Protein AF-A0A1V5Z3F2-F1 (afdb_monomer)

Structure (mmCIF, N/CA/C/O backbone):
data_AF-A0A1V5Z3F2-F1
#
_entry.id   AF-A0A1V5Z3F2-F1
#
loop_
_atom_site.group_PDB
_atom_site.id
_atom_site.type_symbol
_atom_site.label_atom_id
_atom_site.label_alt_id
_atom_site.label_comp_id
_atom_site.label_asym_id
_atom_site.label_entity_id
_atom_site.label_seq_id
_atom_site.pdbx_PDB_ins_code
_atom_site.Cartn_x
_atom_site.Cartn_y
_atom_site.Cartn_z
_atom_site.occupancy
_atom_site.B_iso_or_equiv
_atom_site.auth_seq_id
_atom_site.auth_comp_id
_atom_site.auth_asym_id
_atom_site.auth_atom_id
_atom_site.pdbx_PDB_model_num
ATOM 1 N N . MET A 1 1 ? 23.243 -5.745 33.479 1.00 40.66 1 MET A N 1
ATOM 2 C CA . MET A 1 1 ? 24.062 -5.083 32.433 1.00 40.66 1 MET A CA 1
ATOM 3 C C . MET A 1 1 ? 24.125 -5.897 31.142 1.00 40.66 1 MET A C 1
ATOM 5 O O . MET A 1 1 ? 23.811 -5.333 30.103 1.00 40.66 1 MET A O 1
ATOM 9 N N . ALA A 1 2 ? 24.421 -7.203 31.190 1.00 37.78 2 ALA A N 1
ATOM 10 C CA . ALA A 1 2 ? 24.478 -8.068 30.000 1.00 37.78 2 ALA A CA 1
ATOM 11 C C . ALA A 1 2 ? 23.162 -8.142 29.187 1.00 37.78 2 ALA A C 1
ATOM 13 O O . ALA A 1 2 ? 23.198 -8.093 27.963 1.00 37.78 2 ALA A O 1
ATOM 14 N N . SER A 1 3 ? 21.995 -8.157 29.846 1.00 50.00 3 SER A N 1
ATOM 15 C CA . SER A 1 3 ? 20.686 -8.162 29.166 1.00 50.00 3 SER A CA 1
ATOM 16 C C . SER A 1 3 ? 20.404 -6.879 28.377 1.00 50.00 3 SER A C 1
ATOM 18 O O . SER A 1 3 ? 19.879 -6.939 27.273 1.00 50.00 3 SER A O 1
ATOM 20 N N . ARG A 1 4 ? 20.807 -5.713 28.897 1.00 49.75 4 ARG A N 1
ATOM 21 C CA . ARG A 1 4 ? 20.651 -4.424 28.204 1.00 49.75 4 ARG A CA 1
ATOM 22 C C . ARG A 1 4 ? 21.562 -4.320 26.983 1.00 49.75 4 ARG A C 1
ATOM 24 O O . ARG A 1 4 ? 21.107 -3.872 25.941 1.00 49.75 4 ARG A O 1
ATOM 31 N N . LEU A 1 5 ? 22.812 -4.774 27.085 1.00 49.19 5 LEU A N 1
ATOM 32 C CA . LEU A 1 5 ? 23.746 -4.799 25.951 1.00 49.19 5 LEU A CA 1
ATOM 33 C C . LEU A 1 5 ? 23.260 -5.727 24.827 1.00 49.19 5 LEU A C 1
ATOM 35 O O . LEU A 1 5 ? 23.350 -5.363 23.659 1.00 49.19 5 LEU A O 1
ATOM 39 N N . PHE A 1 6 ? 22.665 -6.874 25.172 1.00 52.75 6 PHE A N 1
ATOM 40 C CA . PHE A 1 6 ? 22.049 -7.777 24.197 1.00 52.75 6 PHE A CA 1
ATOM 41 C C . PHE A 1 6 ? 20.824 -7.153 23.509 1.00 52.75 6 PHE A C 1
ATOM 43 O O . PHE A 1 6 ? 20.686 -7.253 22.294 1.00 52.75 6 PHE A O 1
ATOM 50 N N . VAL A 1 7 ? 19.965 -6.452 24.258 1.00 54.22 7 VAL A N 1
ATOM 51 C CA . VAL A 1 7 ? 18.773 -5.793 23.698 1.00 54.22 7 VAL A CA 1
ATOM 52 C C . VAL A 1 7 ? 19.137 -4.612 22.794 1.00 54.22 7 VAL A C 1
ATOM 54 O O . VAL A 1 7 ? 18.534 -4.467 21.737 1.00 54.22 7 VAL A O 1
ATOM 57 N N . TRP A 1 8 ? 20.155 -3.816 23.134 1.00 55.62 8 TRP A N 1
ATOM 58 C CA . TRP A 1 8 ? 20.650 -2.754 22.247 1.00 55.62 8 TRP A CA 1
ATOM 59 C C . TRP A 1 8 ? 21.388 -3.305 21.023 1.00 55.62 8 TRP A C 1
ATOM 61 O O . TRP A 1 8 ? 21.240 -2.753 19.937 1.00 55.62 8 TRP A O 1
ATOM 71 N N . GLY A 1 9 ? 22.101 -4.428 21.159 1.00 53.44 9 GLY A N 1
ATOM 72 C CA . GLY A 1 9 ? 22.650 -5.170 20.023 1.00 53.44 9 GLY A CA 1
ATOM 73 C C . GLY A 1 9 ? 21.550 -5.674 19.085 1.00 53.44 9 GLY A C 1
ATOM 74 O O . GLY A 1 9 ? 21.614 -5.438 17.885 1.00 53.44 9 GLY A O 1
ATOM 75 N N . ALA A 1 10 ? 20.485 -6.276 19.621 1.00 50.62 10 ALA A N 1
ATOM 76 C CA . ALA A 1 10 ? 19.329 -6.723 18.844 1.00 50.62 10 ALA A CA 1
ATOM 77 C C . ALA A 1 10 ? 18.547 -5.551 18.222 1.00 50.62 10 ALA A C 1
ATOM 79 O O . ALA A 1 10 ? 18.164 -5.636 17.058 1.00 50.62 10 ALA A O 1
ATOM 80 N N . ALA A 1 11 ? 18.368 -4.438 18.945 1.00 54.56 11 ALA A N 1
ATOM 81 C CA . ALA A 1 11 ? 17.792 -3.202 18.414 1.00 54.56 11 ALA A CA 1
ATOM 82 C C . ALA A 1 11 ? 18.623 -2.683 17.240 1.00 54.56 11 ALA A C 1
ATOM 84 O O . ALA A 1 11 ? 18.071 -2.402 16.183 1.00 54.56 11 ALA A O 1
ATOM 85 N N . PHE A 1 12 ? 19.948 -2.621 17.395 1.00 54.22 12 PHE A N 1
ATOM 86 C CA . PHE A 1 12 ? 20.874 -2.202 16.349 1.00 54.22 12 PHE A CA 1
ATOM 87 C C . PHE A 1 12 ? 20.817 -3.137 15.141 1.00 54.22 12 PHE A C 1
ATOM 89 O O . PHE A 1 12 ? 20.723 -2.659 14.022 1.00 54.22 12 PHE A O 1
ATOM 96 N N . VAL A 1 13 ? 20.768 -4.455 15.333 1.00 52.41 13 VAL A N 1
ATOM 97 C CA . VAL A 1 13 ? 20.658 -5.428 14.235 1.00 52.41 13 VAL A CA 1
ATOM 98 C C . VAL A 1 13 ? 19.295 -5.360 13.520 1.00 52.41 13 VAL A C 1
ATOM 100 O O . VAL A 1 13 ? 19.232 -5.448 12.289 1.00 52.41 13 VAL A O 1
ATOM 103 N N . VAL A 1 14 ? 18.200 -5.145 14.257 1.00 54.44 14 VAL A N 1
ATOM 104 C CA . VAL A 1 14 ? 16.852 -4.939 13.696 1.00 54.44 14 VAL A CA 1
ATOM 105 C C . VAL A 1 14 ? 16.768 -3.606 12.945 1.00 54.44 14 VAL A C 1
ATOM 107 O O . VAL A 1 14 ? 16.191 -3.574 11.853 1.00 54.44 14 VAL A O 1
ATOM 110 N N . LEU A 1 15 ? 17.371 -2.538 13.480 1.00 51.94 15 LEU A N 1
ATOM 111 C CA . LEU A 1 15 ? 17.423 -1.192 12.893 1.00 51.94 15 LEU A CA 1
ATOM 112 C C . LEU A 1 15 ? 18.390 -1.097 11.701 1.00 51.94 15 LEU A C 1
ATOM 114 O O . LEU A 1 15 ? 18.093 -0.377 10.749 1.00 51.94 15 LEU A O 1
ATOM 118 N N . ALA A 1 16 ? 19.496 -1.845 11.719 1.00 50.66 16 ALA A N 1
ATOM 119 C CA . ALA A 1 16 ? 20.507 -1.901 10.660 1.00 50.66 16 ALA A CA 1
ATOM 120 C C . ALA A 1 16 ? 20.132 -2.847 9.506 1.00 50.66 16 ALA A C 1
ATOM 122 O O . ALA A 1 16 ? 20.873 -2.953 8.534 1.00 50.66 16 ALA A O 1
ATOM 123 N N . GLY A 1 17 ? 18.991 -3.544 9.591 1.00 51.16 17 GLY A N 1
ATOM 124 C CA . GLY A 1 17 ? 18.501 -4.409 8.511 1.00 51.16 17 GLY A CA 1
ATOM 125 C C . GLY A 1 17 ? 19.233 -5.750 8.371 1.00 51.16 17 GLY A C 1
ATOM 126 O O . GLY A 1 17 ? 18.990 -6.458 7.401 1.00 51.16 17 GLY A O 1
ATOM 127 N N . GLN A 1 18 ? 20.098 -6.114 9.323 1.00 47.97 18 GLN A N 1
ATOM 128 C CA . GLN A 1 18 ? 21.081 -7.198 9.171 1.00 47.97 18 GLN A CA 1
ATOM 129 C C . GLN A 1 18 ? 20.655 -8.558 9.766 1.00 47.97 18 GLN A C 1
ATOM 131 O O . GLN A 1 18 ? 21.335 -9.545 9.507 1.00 47.97 18 GLN A O 1
ATOM 136 N N . ALA A 1 19 ? 19.541 -8.681 10.513 1.00 46.81 19 ALA A N 1
ATOM 137 C CA . ALA A 1 19 ? 19.041 -10.010 10.913 1.00 46.81 19 ALA A CA 1
ATOM 138 C C . ALA A 1 19 ? 17.517 -10.196 10.917 1.00 46.81 19 ALA A C 1
ATOM 140 O O . ALA A 1 19 ? 16.725 -9.298 11.216 1.00 46.81 19 ALA A O 1
ATOM 141 N N . TRP A 1 20 ? 17.160 -11.445 10.621 1.00 52.59 20 TRP A N 1
ATOM 142 C CA . TRP A 1 20 ? 15.854 -12.089 10.645 1.00 52.59 20 TRP A CA 1
ATOM 143 C C . TRP A 1 20 ? 15.429 -12.353 12.097 1.00 52.59 20 TRP A C 1
ATOM 145 O O . TRP A 1 20 ? 15.535 -13.470 12.598 1.00 52.59 20 TRP A O 1
ATOM 155 N N . ALA A 1 21 ? 15.023 -11.316 12.832 1.00 58.09 21 ALA A N 1
ATOM 156 C CA . ALA A 1 21 ? 14.560 -11.509 14.204 1.00 58.09 21 ALA A CA 1
ATOM 157 C C . ALA A 1 21 ? 13.229 -12.280 14.201 1.00 58.09 21 ALA A C 1
ATOM 159 O O . ALA A 1 21 ? 12.232 -11.777 13.673 1.00 58.09 21 ALA A O 1
ATOM 160 N N . GLN A 1 22 ? 13.207 -13.483 14.793 1.00 65.19 22 GLN A N 1
ATOM 161 C CA . GLN A 1 22 ? 11.952 -14.203 15.029 1.00 65.19 22 GLN A CA 1
ATOM 162 C C . GLN A 1 22 ? 11.004 -13.323 15.862 1.00 65.19 22 GLN A C 1
ATOM 164 O O . GLN A 1 22 ? 11.466 -12.584 16.741 1.00 65.19 22 GLN A O 1
ATOM 169 N N . PRO A 1 23 ? 9.683 -13.409 15.651 1.00 66.56 23 PRO A N 1
ATOM 170 C CA . PRO A 1 23 ? 8.691 -12.668 16.432 1.00 66.56 23 PRO A CA 1
ATOM 171 C C . PRO A 1 23 ? 8.838 -12.745 17.945 1.00 66.56 23 PRO A C 1
ATOM 173 O O . PRO A 1 23 ? 8.616 -11.760 18.649 1.00 66.56 23 PRO A O 1
ATOM 176 N N . SER A 1 24 ? 9.243 -13.914 18.437 1.00 68.38 24 SER A N 1
ATOM 177 C CA . SER A 1 24 ? 9.515 -14.186 19.846 1.00 68.38 24 SER A CA 1
ATOM 178 C C . SER A 1 24 ? 10.593 -13.266 20.427 1.00 68.38 24 SER A C 1
ATOM 180 O O . SER A 1 24 ? 10.521 -12.927 21.604 1.00 68.38 24 SER A O 1
ATOM 182 N N . TYR A 1 25 ? 11.549 -12.806 19.612 1.00 70.44 25 TYR A N 1
ATOM 183 C CA . TYR A 1 25 ? 12.577 -11.836 20.003 1.00 70.44 25 TYR A CA 1
ATOM 184 C C . TYR A 1 25 ? 12.133 -10.383 19.817 1.00 70.44 25 TYR A C 1
ATOM 186 O O . TYR A 1 25 ? 12.618 -9.498 20.523 1.00 70.44 25 TYR A O 1
ATOM 194 N N . LEU A 1 26 ? 11.195 -10.122 18.902 1.00 72.31 26 LEU A N 1
ATOM 195 C CA . LEU A 1 26 ? 10.679 -8.776 18.657 1.00 72.31 26 LEU A CA 1
ATOM 196 C C . LEU A 1 26 ? 9.789 -8.271 19.790 1.00 72.31 26 LEU A C 1
ATOM 198 O O . LEU A 1 26 ? 9.881 -7.101 20.144 1.00 72.31 26 LEU A O 1
ATOM 202 N N . VAL A 1 27 ? 8.962 -9.128 20.392 1.00 72.50 27 VAL A N 1
ATOM 203 C CA . VAL A 1 27 ? 8.067 -8.704 21.484 1.00 72.50 27 VAL A CA 1
ATOM 204 C C . VAL A 1 27 ? 8.849 -8.207 22.717 1.00 72.50 27 VAL A C 1
ATOM 206 O O . VAL A 1 27 ? 8.585 -7.092 23.167 1.00 72.50 27 VAL A O 1
ATOM 209 N N . PRO A 1 28 ? 9.861 -8.927 23.245 1.00 73.44 28 PRO A N 1
ATOM 210 C CA . PRO A 1 28 ? 10.701 -8.419 24.333 1.00 73.44 28 PRO A CA 1
ATOM 211 C C . PRO A 1 28 ? 11.478 -7.151 23.964 1.00 73.44 28 PRO A C 1
ATOM 213 O O . PRO A 1 28 ? 11.663 -6.275 24.807 1.00 73.44 28 PRO A O 1
ATOM 216 N N . LEU A 1 29 ? 11.923 -7.043 22.708 1.00 71.69 29 LEU A N 1
ATOM 217 C CA . LEU A 1 29 ? 12.614 -5.861 22.205 1.00 71.69 29 LEU A CA 1
ATOM 218 C C . LEU A 1 29 ? 11.694 -4.633 22.213 1.00 71.69 29 LEU A C 1
ATOM 220 O O . LEU A 1 29 ? 12.085 -3.583 22.715 1.00 71.69 29 LEU A O 1
ATOM 224 N N . LEU A 1 30 ? 10.464 -4.777 21.714 1.00 70.62 30 LEU A N 1
ATOM 225 C CA . LEU A 1 30 ? 9.447 -3.727 21.754 1.00 70.62 30 LEU A CA 1
ATOM 226 C C . LEU A 1 30 ? 9.164 -3.282 23.196 1.00 70.62 30 LEU A C 1
ATOM 228 O O . LEU A 1 30 ? 9.110 -2.080 23.452 1.00 70.62 30 LEU A O 1
ATOM 232 N N . ASN A 1 31 ? 9.085 -4.230 24.140 1.00 71.00 31 ASN A N 1
ATOM 233 C CA . ASN A 1 31 ? 8.872 -3.933 25.560 1.00 71.00 31 ASN A CA 1
ATOM 234 C C . ASN A 1 31 ? 9.990 -3.060 26.153 1.00 71.00 31 ASN A C 1
ATOM 236 O O . ASN A 1 31 ? 9.717 -2.094 26.866 1.00 71.00 31 ASN A O 1
ATOM 240 N N . GLU A 1 32 ? 11.256 -3.384 25.879 1.00 71.56 32 GLU A N 1
ATOM 241 C CA . GLU A 1 32 ? 12.380 -2.607 26.411 1.00 71.56 32 GLU A CA 1
ATOM 242 C C . GLU A 1 32 ? 12.526 -1.253 25.704 1.00 71.56 32 GLU A C 1
ATOM 244 O O . GLU A 1 32 ? 12.841 -0.259 26.361 1.00 71.56 32 GLU A O 1
ATOM 249 N N . ILE A 1 33 ? 12.273 -1.186 24.393 1.00 68.81 33 ILE A N 1
ATOM 250 C CA . ILE A 1 33 ? 12.339 0.066 23.627 1.00 68.81 33 ILE A CA 1
ATOM 251 C C . ILE A 1 33 ? 11.291 1.051 24.124 1.00 68.81 33 ILE A C 1
ATOM 253 O O . ILE A 1 33 ? 11.624 2.198 24.388 1.00 68.81 33 ILE A O 1
ATOM 257 N N . GLU A 1 34 ? 10.053 0.619 24.330 1.00 68.25 34 GLU A N 1
ATOM 258 C CA . GLU A 1 34 ? 9.022 1.504 24.862 1.00 68.25 34 GLU A CA 1
ATOM 259 C C . GLU A 1 34 ? 9.350 1.990 26.279 1.00 68.25 34 GLU A C 1
ATOM 261 O O . GLU A 1 34 ? 9.233 3.177 26.572 1.00 68.25 34 GLU A O 1
ATOM 266 N N . ARG A 1 35 ? 9.846 1.098 27.149 1.00 70.50 35 ARG A N 1
ATOM 267 C CA . ARG A 1 35 ? 10.231 1.452 28.525 1.00 70.50 35 ARG A CA 1
ATOM 268 C C . ARG A 1 35 ? 11.365 2.481 28.575 1.00 70.50 35 ARG A C 1
ATOM 270 O O . ARG A 1 35 ? 11.474 3.230 29.542 1.00 70.50 35 ARG A O 1
ATOM 277 N N . THR A 1 36 ? 12.267 2.458 27.598 1.00 72.50 36 THR A N 1
ATOM 278 C CA . THR A 1 36 ? 13.504 3.255 27.616 1.00 72.50 36 THR A CA 1
ATOM 279 C C . THR A 1 36 ? 13.451 4.482 26.716 1.00 72.50 36 THR A C 1
ATOM 281 O O . THR A 1 36 ? 14.080 5.488 27.037 1.00 72.50 36 THR A O 1
ATOM 284 N N . ASN A 1 37 ? 12.723 4.409 25.604 1.00 70.19 37 ASN A N 1
ATOM 285 C CA . ASN A 1 37 ? 12.603 5.460 24.607 1.00 70.19 37 ASN A CA 1
ATOM 286 C C . ASN A 1 37 ? 11.318 5.279 23.763 1.00 70.19 37 ASN A C 1
ATOM 288 O O . ASN A 1 37 ? 11.381 4.752 22.646 1.00 70.19 37 ASN A O 1
ATOM 292 N N . PRO A 1 38 ? 10.160 5.768 24.246 1.00 67.25 38 PRO A N 1
ATOM 293 C CA . PRO A 1 38 ? 8.887 5.686 23.526 1.00 67.25 38 PRO A CA 1
ATOM 294 C C . PRO A 1 38 ? 8.939 6.259 22.101 1.00 67.25 38 PRO A C 1
ATOM 296 O O . PRO A 1 38 ? 8.282 5.740 21.203 1.00 67.25 38 PRO A O 1
ATOM 299 N N . ALA A 1 39 ? 9.771 7.276 21.846 1.00 67.25 39 ALA A N 1
ATOM 300 C CA . ALA A 1 39 ? 9.927 7.849 20.507 1.00 67.25 39 ALA A CA 1
ATOM 301 C C . ALA A 1 39 ? 10.521 6.844 19.500 1.00 67.25 39 ALA A C 1
ATOM 303 O O . ALA A 1 39 ? 10.193 6.876 18.317 1.00 67.25 39 ALA A O 1
ATOM 304 N N . SER A 1 40 ? 11.343 5.896 19.964 1.00 70.75 40 SER A N 1
ATOM 305 C CA . SER A 1 40 ? 11.897 4.832 19.116 1.00 70.75 40 SER A CA 1
ATOM 306 C C . SER A 1 40 ? 10.867 3.763 18.742 1.00 70.75 40 SER A C 1
ATOM 308 O O . SER A 1 40 ? 11.066 3.057 17.753 1.00 70.75 40 SER A O 1
ATOM 310 N N . PHE A 1 41 ? 9.751 3.657 19.473 1.00 72.25 41 PHE A N 1
ATOM 311 C CA . PHE A 1 41 ? 8.670 2.725 19.141 1.00 72.25 41 PHE A CA 1
ATOM 312 C C . PHE A 1 41 ? 8.098 3.007 17.745 1.00 72.25 41 PHE A C 1
ATOM 314 O O . PHE A 1 41 ? 7.849 2.080 16.973 1.00 72.25 41 PHE A O 1
ATOM 321 N N . TYR A 1 42 ? 7.982 4.286 17.375 1.00 67.81 42 TYR A N 1
ATOM 322 C CA . TYR A 1 42 ? 7.557 4.715 16.041 1.00 67.81 42 TYR A CA 1
ATOM 323 C C . TYR A 1 42 ? 8.504 4.201 14.950 1.00 67.81 42 TYR A C 1
ATOM 325 O O . TYR A 1 42 ? 8.060 3.567 13.992 1.00 67.81 42 TYR A O 1
ATOM 333 N N . THR A 1 43 ? 9.814 4.394 15.125 1.00 69.56 43 THR A N 1
ATOM 334 C CA . THR A 1 43 ? 10.842 3.924 14.182 1.00 69.56 43 THR A CA 1
ATOM 335 C C . THR A 1 43 ? 10.823 2.405 14.025 1.00 69.56 43 THR A C 1
ATOM 337 O O . THR A 1 43 ? 10.936 1.887 12.914 1.00 69.56 43 THR A O 1
ATOM 340 N N . VAL A 1 44 ? 10.654 1.665 15.123 1.00 71.75 44 VAL A N 1
ATOM 341 C CA . VAL A 1 44 ? 10.591 0.197 15.081 1.00 71.75 44 VAL A CA 1
ATOM 342 C C . VAL A 1 44 ? 9.314 -0.279 14.401 1.00 71.75 44 VAL A C 1
ATOM 344 O O . VAL A 1 44 ? 9.380 -1.181 13.567 1.00 71.75 44 VAL A O 1
ATOM 347 N N . THR A 1 45 ? 8.173 0.347 14.697 1.00 69.94 45 THR A N 1
ATOM 348 C CA . THR A 1 45 ? 6.903 0.029 14.032 1.00 69.94 45 THR A CA 1
ATOM 349 C C . THR A 1 45 ? 7.028 0.263 12.529 1.00 69.94 45 THR A C 1
ATOM 351 O O . THR A 1 45 ? 6.668 -0.615 11.750 1.00 69.94 45 THR A O 1
ATOM 354 N N . PHE A 1 46 ? 7.628 1.381 12.106 1.00 69.31 46 PHE A N 1
ATOM 355 C CA . PHE A 1 46 ? 7.914 1.667 10.696 1.00 69.31 46 PHE A CA 1
ATOM 356 C C . PHE A 1 46 ? 8.763 0.572 10.031 1.00 69.31 46 PHE A C 1
ATOM 358 O O . PHE A 1 46 ? 8.394 0.034 8.990 1.00 69.31 46 PHE A O 1
ATOM 365 N N . ARG A 1 47 ? 9.868 0.155 10.660 1.00 71.62 47 ARG A N 1
ATOM 366 C CA . ARG A 1 47 ? 10.686 -0.961 10.147 1.00 71.62 47 ARG A CA 1
ATOM 367 C C . ARG A 1 47 ? 9.916 -2.279 10.092 1.00 71.62 47 ARG A C 1
ATOM 369 O O . ARG A 1 47 ? 10.160 -3.103 9.210 1.00 71.62 47 ARG A O 1
ATOM 376 N N . LEU A 1 48 ? 9.009 -2.503 11.039 1.00 76.38 48 LEU A N 1
ATOM 377 C CA . LEU A 1 48 ? 8.162 -3.687 11.055 1.00 76.38 48 LEU A CA 1
ATOM 378 C C . LEU A 1 48 ? 7.167 -3.664 9.889 1.00 76.38 48 LEU A C 1
ATOM 380 O O . LEU A 1 48 ? 7.032 -4.681 9.215 1.00 76.38 48 LEU A O 1
ATOM 384 N N . TYR A 1 49 ? 6.568 -2.512 9.572 1.00 71.69 49 TYR A N 1
ATOM 385 C CA . TYR A 1 49 ? 5.749 -2.340 8.368 1.00 71.69 49 TYR A CA 1
ATOM 386 C C . TYR A 1 49 ? 6.497 -2.755 7.096 1.00 71.69 49 TYR A C 1
ATOM 388 O O . TYR A 1 49 ? 5.990 -3.575 6.327 1.00 71.69 49 TYR A O 1
ATOM 396 N N . GLU A 1 50 ? 7.715 -2.245 6.886 1.00 70.62 50 GLU A N 1
ATOM 397 C CA . GLU A 1 50 ? 8.531 -2.593 5.712 1.00 70.62 50 GLU A CA 1
ATOM 398 C C . GLU A 1 50 ? 8.738 -4.114 5.605 1.00 70.62 50 GLU A C 1
ATOM 400 O O . GLU A 1 50 ? 8.552 -4.712 4.542 1.00 70.62 50 GLU A O 1
ATOM 405 N N . ARG A 1 51 ? 9.062 -4.763 6.730 1.00 74.81 51 ARG A N 1
ATOM 406 C CA . ARG A 1 51 ? 9.305 -6.212 6.78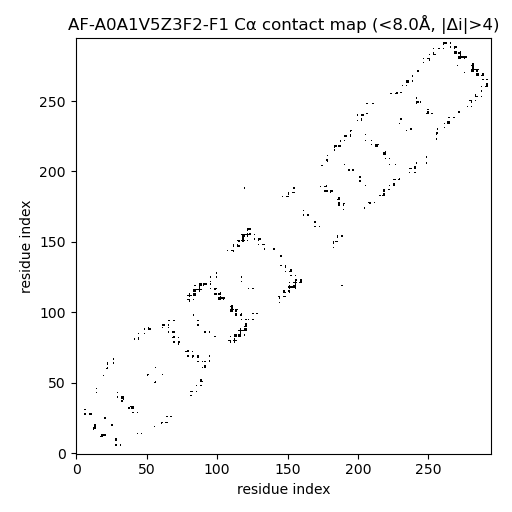7 1.00 74.81 51 ARG A CA 1
ATOM 407 C C . ARG A 1 51 ? 8.049 -7.049 6.570 1.00 74.81 51 ARG A C 1
ATOM 409 O O . ARG A 1 51 ? 8.113 -8.074 5.890 1.00 74.81 51 ARG A O 1
ATOM 416 N N . VAL A 1 52 ? 6.911 -6.615 7.110 1.00 76.12 52 VAL A N 1
ATOM 417 C CA . VAL A 1 52 ? 5.612 -7.252 6.856 1.00 76.12 52 VAL A CA 1
ATOM 418 C C . VAL A 1 52 ? 5.300 -7.202 5.358 1.00 76.12 52 VAL A C 1
ATOM 420 O O . VAL A 1 52 ? 4.948 -8.224 4.775 1.00 76.12 52 VAL A O 1
ATOM 423 N N . GLY A 1 53 ? 5.522 -6.057 4.698 1.00 69.00 53 GLY A N 1
ATOM 424 C CA . GLY A 1 53 ? 5.345 -5.928 3.244 1.00 69.00 53 GLY A CA 1
ATOM 425 C C . GLY A 1 53 ? 6.264 -6.853 2.433 1.00 69.00 53 GLY A C 1
ATOM 426 O O . GLY A 1 53 ? 5.834 -7.484 1.458 1.00 69.00 53 GLY A O 1
ATOM 427 N N . ALA A 1 54 ? 7.510 -7.012 2.885 1.00 67.12 54 ALA A N 1
ATOM 428 C CA . ALA A 1 54 ? 8.474 -7.937 2.294 1.00 67.12 54 ALA A CA 1
ATOM 429 C C . ALA A 1 54 ? 8.084 -9.423 2.452 1.00 67.12 54 ALA A C 1
ATOM 431 O O . ALA A 1 54 ? 8.645 -10.267 1.760 1.00 67.12 54 ALA A O 1
ATOM 432 N N . GLY A 1 55 ? 7.087 -9.754 3.284 1.00 72.12 55 GLY A N 1
ATOM 433 C CA . GLY A 1 55 ? 6.629 -11.133 3.483 1.00 72.12 55 GLY A CA 1
ATOM 434 C C . GLY A 1 55 ? 7.628 -11.994 4.255 1.00 72.12 55 GLY A C 1
ATOM 435 O O . GLY A 1 55 ? 7.694 -13.196 4.030 1.00 72.12 55 GLY A O 1
ATOM 436 N N . VAL A 1 56 ? 8.420 -11.373 5.134 1.00 77.12 56 VAL A N 1
ATOM 437 C CA . VAL A 1 56 ? 9.459 -12.052 5.930 1.00 77.12 56 VAL A CA 1
ATOM 438 C C . VAL A 1 56 ? 8.859 -12.986 6.989 1.00 77.12 56 VAL A C 1
ATOM 440 O O . VAL A 1 56 ? 9.481 -13.980 7.349 1.00 77.12 56 VAL A O 1
ATOM 443 N N . TYR A 1 57 ? 7.667 -12.666 7.496 1.00 81.00 57 TYR A N 1
ATOM 444 C CA . TYR A 1 57 ? 7.013 -13.397 8.583 1.00 81.00 57 TYR A CA 1
ATOM 445 C C . TYR A 1 57 ? 5.988 -14.402 8.063 1.00 81.00 57 TYR A C 1
ATOM 447 O O . TYR A 1 57 ? 5.241 -14.108 7.126 1.00 81.00 57 TYR A O 1
ATOM 455 N N . SER A 1 58 ? 5.913 -15.564 8.716 1.00 84.25 58 SER A N 1
ATOM 456 C CA . SER A 1 58 ? 4.851 -16.537 8.463 1.00 84.25 58 SER A CA 1
ATOM 457 C C . SER A 1 58 ? 3.480 -16.025 8.952 1.00 84.25 58 SER A C 1
ATOM 459 O O . SER A 1 58 ? 3.405 -15.098 9.763 1.00 84.25 58 SER A O 1
ATOM 461 N N . PRO A 1 59 ? 2.357 -16.620 8.513 1.00 87.25 59 PRO A N 1
ATOM 462 C CA . PRO A 1 59 ? 1.037 -16.257 9.033 1.00 87.25 59 PRO A CA 1
ATOM 463 C C . PRO A 1 59 ? 0.893 -16.440 10.554 1.00 87.25 59 PRO A C 1
ATOM 465 O O . PRO A 1 59 ? 0.199 -15.662 11.208 1.00 87.25 59 PRO A O 1
ATOM 468 N N . GLU A 1 60 ? 1.551 -17.449 11.131 1.00 87.38 60 GLU A N 1
ATOM 469 C CA . GLU A 1 60 ? 1.552 -17.700 12.579 1.00 87.38 60 GLU A CA 1
ATOM 470 C C . GLU A 1 60 ? 2.343 -16.625 13.330 1.00 87.38 60 GLU A C 1
ATOM 472 O O . GLU A 1 60 ? 1.873 -16.089 14.335 1.00 87.38 60 GLU A O 1
ATOM 477 N N . ASP A 1 61 ? 3.491 -16.234 12.777 1.00 86.56 61 ASP A N 1
ATOM 478 C CA . ASP A 1 61 ? 4.323 -15.143 13.276 1.00 86.56 61 ASP A CA 1
ATOM 479 C C . ASP A 1 61 ? 3.567 -13.809 13.287 1.00 86.56 61 ASP A C 1
ATOM 481 O O . ASP A 1 61 ? 3.573 -13.086 14.286 1.00 86.56 61 ASP A O 1
ATOM 485 N N . LEU A 1 62 ? 2.870 -13.493 12.190 1.00 88.81 62 LEU A N 1
ATOM 486 C CA . LEU A 1 62 ? 2.045 -12.289 12.082 1.00 88.81 62 LEU A CA 1
ATOM 487 C C . LEU A 1 62 ? 0.891 -12.308 13.088 1.00 88.81 62 LEU A C 1
ATOM 489 O O . LEU A 1 62 ? 0.620 -11.293 13.725 1.00 88.81 62 LEU A O 1
ATOM 493 N N . ARG A 1 63 ? 0.243 -13.458 13.289 1.00 90.31 63 ARG A N 1
ATOM 494 C CA . ARG A 1 63 ? -0.816 -13.619 14.296 1.00 90.31 63 ARG A CA 1
ATOM 495 C C . ARG A 1 63 ? -0.292 -13.384 15.714 1.00 90.31 63 ARG A C 1
ATOM 497 O O . ARG A 1 63 ? -0.912 -12.639 16.480 1.00 90.31 63 ARG A O 1
ATOM 504 N N . PHE A 1 64 ? 0.846 -13.991 16.058 1.00 88.69 64 PHE A N 1
ATOM 505 C CA . PHE A 1 64 ? 1.488 -13.819 17.362 1.00 88.69 64 PHE A CA 1
ATOM 506 C C . PHE A 1 64 ? 1.853 -12.349 17.608 1.00 88.69 64 PHE A C 1
ATOM 508 O O . PHE A 1 64 ? 1.441 -11.772 18.618 1.00 88.69 64 PHE A O 1
ATOM 515 N N . LEU A 1 65 ? 2.548 -11.716 16.655 1.00 87.31 65 LEU A N 1
ATOM 516 C CA . LEU A 1 65 ? 2.914 -10.299 16.737 1.00 87.31 65 LEU A CA 1
ATOM 517 C C . LEU A 1 65 ? 1.687 -9.398 16.827 1.00 87.31 65 LEU A C 1
ATOM 519 O O . LEU A 1 65 ? 1.661 -8.493 17.655 1.00 87.31 65 LEU A O 1
ATOM 523 N N . GLY A 1 66 ? 0.665 -9.647 16.008 1.00 90.81 66 GLY A N 1
ATOM 524 C CA . GLY A 1 66 ? -0.520 -8.798 15.945 1.00 90.81 66 GLY A CA 1
ATOM 525 C C . GLY A 1 66 ? -1.284 -8.797 17.264 1.00 90.81 66 GLY A C 1
ATOM 526 O O . GLY A 1 66 ? -1.663 -7.744 17.769 1.00 90.81 66 GLY A O 1
ATOM 527 N N . THR A 1 67 ? -1.429 -9.972 17.877 1.00 90.31 67 THR A N 1
ATOM 528 C CA . THR A 1 67 ? -2.086 -10.106 19.183 1.00 90.31 67 THR A CA 1
ATOM 529 C C . THR A 1 67 ? -1.280 -9.418 20.289 1.00 90.31 67 THR A C 1
ATOM 531 O O . THR A 1 67 ? -1.848 -8.719 21.129 1.00 90.31 67 THR A O 1
ATOM 534 N N . ALA A 1 68 ? 0.049 -9.573 20.281 1.00 88.88 68 ALA A N 1
ATOM 535 C CA . ALA A 1 68 ? 0.930 -8.938 21.259 1.00 88.88 68 ALA A CA 1
ATOM 536 C C . ALA A 1 68 ? 0.915 -7.403 21.147 1.00 88.88 68 ALA A C 1
ATOM 538 O O . ALA A 1 68 ? 0.796 -6.712 22.159 1.00 88.88 68 ALA A O 1
ATOM 539 N N . LEU A 1 69 ? 0.987 -6.877 19.922 1.00 89.19 69 LEU A N 1
ATOM 540 C CA . LEU A 1 69 ? 0.947 -5.443 19.638 1.00 89.19 69 LEU A CA 1
ATOM 541 C C . LEU A 1 69 ? -0.389 -4.818 20.041 1.00 89.19 69 LEU A C 1
ATOM 543 O O . LEU A 1 69 ? -0.395 -3.773 20.688 1.00 89.19 69 LEU A O 1
ATOM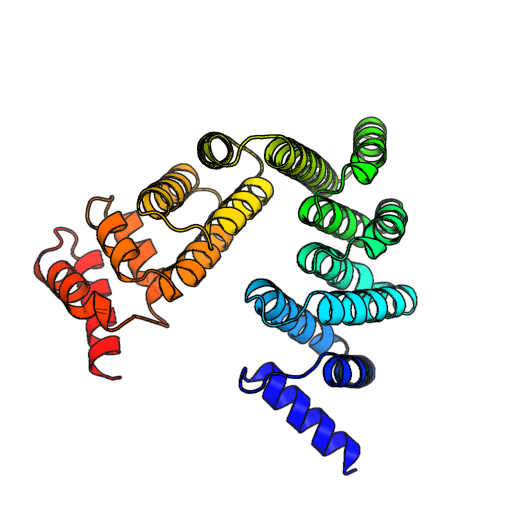 547 N N . LEU A 1 70 ? -1.510 -5.466 19.707 1.00 91.94 70 LEU A N 1
ATOM 548 C CA . LEU A 1 70 ? -2.838 -4.979 20.077 1.00 91.94 70 LEU A CA 1
ATOM 549 C C . LEU A 1 70 ? -2.988 -4.878 21.596 1.00 91.94 70 LEU A C 1
ATOM 551 O O . LEU A 1 70 ? -3.288 -3.802 22.107 1.00 91.94 70 LEU A O 1
ATOM 555 N N . ARG A 1 71 ? -2.700 -5.967 22.321 1.00 90.88 71 ARG A N 1
ATOM 556 C CA . ARG A 1 71 ? -2.765 -5.986 23.790 1.00 90.88 71 ARG A CA 1
ATOM 557 C C . ARG A 1 71 ? -1.906 -4.880 24.400 1.00 90.88 71 ARG A C 1
ATOM 559 O O . ARG A 1 71 ? -2.262 -4.299 25.423 1.00 90.88 71 ARG A O 1
ATOM 566 N N . ARG A 1 72 ? -0.755 -4.594 23.787 1.00 86.31 72 ARG A N 1
ATOM 567 C CA . ARG A 1 72 ? 0.134 -3.535 24.256 1.00 86.31 72 ARG A CA 1
ATOM 568 C C . ARG A 1 72 ? -0.460 -2.149 24.045 1.00 86.31 72 ARG A C 1
ATOM 570 O O . ARG A 1 72 ? -0.411 -1.348 24.974 1.00 86.31 72 ARG A O 1
ATOM 577 N N . ALA A 1 73 ? -1.022 -1.891 22.869 1.00 89.06 73 ALA A N 1
ATOM 578 C CA . ALA A 1 73 ? -1.677 -0.626 22.556 1.00 89.06 73 ALA A CA 1
ATOM 579 C C . ALA A 1 73 ? -2.948 -0.402 23.390 1.00 89.06 73 ALA A C 1
ATOM 581 O O . ALA A 1 73 ? -3.270 0.729 23.727 1.00 89.06 73 ALA A O 1
ATOM 582 N N . GLU A 1 74 ? -3.643 -1.466 23.794 1.00 90.19 74 GLU A N 1
ATOM 583 C CA . GLU A 1 74 ? -4.761 -1.368 24.742 1.00 90.19 74 GLU A CA 1
ATOM 584 C C . GLU A 1 74 ? -4.299 -0.969 26.156 1.00 90.19 74 GLU A C 1
ATOM 586 O O . GLU A 1 74 ? -5.025 -0.274 26.862 1.00 90.19 74 GLU A O 1
ATOM 591 N N . ALA A 1 75 ? -3.084 -1.358 26.562 1.00 89.44 75 ALA A N 1
ATOM 592 C CA . ALA A 1 75 ? -2.475 -0.933 27.827 1.00 89.44 75 ALA A CA 1
ATOM 593 C C . ALA A 1 75 ? -1.822 0.464 27.762 1.00 89.44 75 ALA A C 1
ATOM 595 O O . ALA A 1 75 ? -1.635 1.093 28.800 1.00 89.44 75 ALA A O 1
ATOM 596 N N . SER A 1 76 ? -1.487 0.931 26.557 1.00 88.00 76 SER A N 1
ATOM 597 C CA . SER A 1 76 ? -0.852 2.223 26.265 1.00 88.00 76 SER A CA 1
ATOM 598 C C . SER A 1 76 ? -1.569 2.889 25.081 1.00 88.00 76 SER A C 1
ATOM 600 O O . SER A 1 76 ? -1.110 2.763 23.939 1.00 88.00 76 SER A O 1
ATOM 602 N N . PRO A 1 77 ? -2.724 3.550 25.316 1.00 87.31 77 PRO A N 1
ATOM 603 C CA . PRO A 1 77 ? -3.594 4.074 24.260 1.00 87.31 77 PRO A CA 1
ATOM 604 C C . PRO A 1 77 ? -2.914 5.039 23.281 1.00 87.31 77 PRO A C 1
ATOM 606 O O . PRO A 1 77 ? -3.319 5.122 22.123 1.00 87.31 77 PRO A O 1
ATOM 609 N N . GLU A 1 78 ? -1.851 5.722 23.706 1.00 86.19 78 GLU A N 1
ATOM 610 C CA . GLU A 1 78 ? -1.004 6.581 22.875 1.00 86.19 78 GLU A C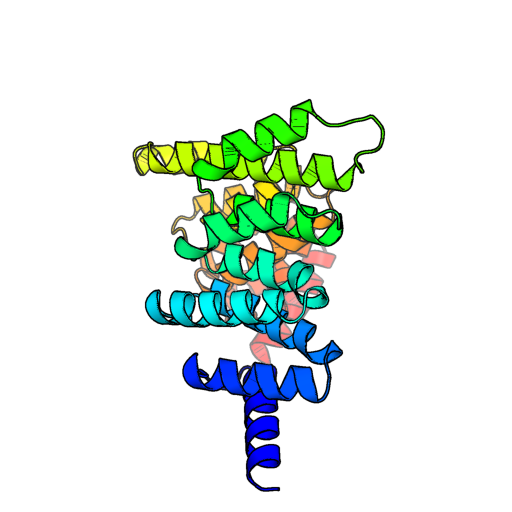A 1
ATOM 611 C C . GLU A 1 78 ? -0.349 5.844 21.693 1.00 86.19 78 GLU A C 1
ATOM 613 O O . GLU A 1 78 ? 0.050 6.473 20.714 1.00 86.19 78 GLU A O 1
ATOM 618 N N . LEU A 1 79 ? -0.261 4.511 21.754 1.00 88.12 79 LEU A N 1
ATOM 619 C CA . LEU A 1 79 ? 0.281 3.673 20.685 1.00 88.12 79 LEU A CA 1
ATOM 620 C C . LEU A 1 79 ? -0.771 3.259 19.652 1.00 88.12 79 LEU A C 1
ATOM 622 O O . LEU A 1 79 ? -0.405 2.840 18.551 1.00 88.12 79 LEU A O 1
ATOM 626 N N . LEU A 1 80 ? -2.067 3.364 19.969 1.00 93.25 80 LEU A N 1
ATOM 627 C CA . LEU A 1 80 ? -3.149 2.929 19.080 1.00 93.25 80 LEU A CA 1
ATOM 628 C C . LEU A 1 80 ? -3.069 3.555 17.677 1.00 93.25 80 LEU A C 1
ATOM 630 O O . LEU A 1 80 ? -3.197 2.796 16.713 1.00 93.25 80 LEU A O 1
ATOM 634 N N . PRO A 1 81 ? -2.793 4.866 17.503 1.00 92.06 81 PRO A N 1
ATOM 635 C CA . PRO A 1 81 ? -2.708 5.464 16.169 1.00 92.06 81 PRO A CA 1
ATOM 636 C C . PRO A 1 81 ? -1.640 4.831 15.263 1.00 92.06 81 PRO A C 1
ATOM 638 O O . PRO A 1 81 ? -1.757 4.868 14.042 1.00 92.06 81 PRO A O 1
ATOM 641 N N . VAL A 1 82 ? -0.607 4.223 15.851 1.00 88.06 82 VAL A N 1
ATOM 642 C CA . VAL A 1 82 ? 0.541 3.649 15.131 1.00 88.06 82 VAL A CA 1
ATOM 643 C C . VAL A 1 82 ? 0.445 2.134 15.005 1.00 88.06 82 VAL A C 1
ATOM 645 O O . VAL A 1 82 ? 0.829 1.573 13.976 1.00 88.06 82 VAL A O 1
ATOM 648 N N . VAL A 1 83 ? -0.111 1.473 16.020 1.00 91.75 83 VAL A N 1
ATOM 649 C CA . VAL A 1 83 ? -0.300 0.022 16.044 1.00 91.75 83 VAL A CA 1
ATOM 650 C C . VAL A 1 83 ? -1.473 -0.406 15.170 1.00 91.75 83 VAL A C 1
ATOM 652 O O . VAL A 1 83 ? -1.340 -1.385 14.442 1.00 91.75 83 VAL A O 1
ATOM 655 N N . LEU A 1 84 ? -2.606 0.304 15.191 1.00 95.56 84 LEU A N 1
ATOM 656 C CA . LEU A 1 84 ? -3.797 -0.121 14.447 1.00 95.56 84 LEU A CA 1
ATOM 657 C C . LEU A 1 84 ? -3.534 -0.288 12.945 1.00 95.56 84 LEU A C 1
ATOM 659 O O . LEU A 1 84 ? -3.867 -1.356 12.422 1.00 95.56 84 LEU A O 1
ATOM 663 N N . PRO A 1 85 ? -2.892 0.662 12.236 1.00 92.06 85 PRO A N 1
ATOM 664 C CA . PRO A 1 85 ? -2.626 0.452 10.825 1.00 92.06 85 PRO A CA 1
ATOM 665 C C . PRO A 1 85 ? -1.622 -0.707 10.626 1.00 92.06 85 PRO A C 1
ATOM 667 O O . PRO A 1 85 ? -1.752 -1.460 9.664 1.00 92.06 85 PRO A O 1
ATOM 670 N N . LEU A 1 86 ? -0.719 -0.990 11.574 1.00 90.81 86 LEU A N 1
ATOM 671 C CA . LEU A 1 86 ? 0.238 -2.093 11.448 1.00 90.81 86 LEU A CA 1
ATOM 672 C C . LEU A 1 86 ? -0.495 -3.424 11.479 1.00 90.81 86 LEU A C 1
ATOM 674 O O . LEU A 1 86 ? -0.256 -4.269 10.620 1.00 90.81 86 LEU A O 1
ATOM 678 N N . LEU A 1 87 ? -1.461 -3.566 12.385 1.00 93.94 87 LEU A N 1
ATOM 679 C CA . LEU A 1 87 ? -2.352 -4.725 12.421 1.00 93.94 87 LEU A CA 1
ATOM 680 C C . LEU A 1 87 ? -3.116 -4.898 11.103 1.00 93.94 87 LEU A C 1
ATOM 682 O O . LEU A 1 87 ? -3.272 -6.024 10.627 1.00 93.94 87 LEU A O 1
ATOM 686 N N . GLY A 1 88 ? -3.545 -3.789 10.492 1.00 92.50 88 GLY A N 1
ATOM 687 C CA . GLY A 1 88 ? -4.187 -3.798 9.180 1.00 92.50 88 GLY A CA 1
ATOM 688 C C . GLY A 1 88 ? -3.269 -4.312 8.070 1.00 92.50 88 GLY A C 1
ATOM 689 O O . GLY A 1 88 ? -3.678 -5.166 7.287 1.00 92.50 88 GLY A O 1
ATOM 690 N N . GLN A 1 89 ? -2.015 -3.854 8.028 1.00 88.62 89 GLN A N 1
ATOM 691 C CA . GLN A 1 89 ? -1.028 -4.307 7.041 1.00 88.62 89 GLN A CA 1
ATOM 692 C C . GLN A 1 89 ? -0.588 -5.759 7.264 1.00 88.62 89 GLN A C 1
ATOM 694 O O . GLN A 1 89 ? -0.339 -6.485 6.303 1.00 88.62 89 GLN A O 1
ATOM 699 N N . MET A 1 90 ? -0.517 -6.197 8.521 1.00 89.75 90 MET A N 1
ATOM 700 C CA . MET A 1 90 ? -0.268 -7.595 8.880 1.00 89.75 90 MET A CA 1
ATOM 701 C C . MET A 1 90 ? -1.443 -8.511 8.517 1.00 89.75 90 MET A C 1
ATOM 703 O O . MET A 1 90 ? -1.266 -9.725 8.470 1.00 89.75 90 MET A O 1
ATOM 707 N N . ASN A 1 91 ? -2.620 -7.932 8.249 1.00 89.94 91 ASN A N 1
ATOM 708 C CA . ASN A 1 91 ? -3.838 -8.624 7.846 1.00 89.94 91 ASN A CA 1
ATOM 709 C C . ASN A 1 91 ? -4.209 -9.781 8.792 1.00 89.94 91 ASN A C 1
ATOM 711 O O . ASN A 1 91 ? -4.450 -10.902 8.349 1.00 89.94 91 ASN A O 1
ATOM 715 N N . VAL A 1 92 ? -4.222 -9.509 10.102 1.00 89.38 92 VAL A N 1
ATOM 716 C CA . VAL A 1 92 ? -4.521 -10.493 11.160 1.00 89.38 92 VAL A CA 1
ATOM 717 C C . VAL A 1 92 ? -6.037 -10.544 11.406 1.00 89.38 92 VAL A C 1
ATOM 719 O O . VAL A 1 92 ? -6.557 -9.645 12.062 1.00 89.38 92 VAL A O 1
ATOM 722 N N . PRO A 1 93 ? -6.792 -11.545 10.914 1.00 90.38 93 PRO A N 1
ATOM 723 C CA . PRO A 1 93 ? -8.263 -11.503 10.915 1.00 90.38 93 PRO A CA 1
ATOM 724 C C . PRO A 1 93 ? -8.904 -11.404 12.307 1.00 90.38 93 PRO A C 1
ATOM 726 O O . PRO A 1 93 ? -10.023 -10.903 12.455 1.00 90.38 93 PRO A O 1
ATOM 729 N N . GLU A 1 94 ? -8.203 -11.872 13.338 1.00 91.62 94 GLU A N 1
ATOM 730 C CA . GLU A 1 94 ? -8.644 -11.843 14.732 1.00 91.62 94 GLU A CA 1
ATOM 731 C C . GLU A 1 94 ? -8.713 -10.415 15.292 1.00 91.62 94 GLU A C 1
ATOM 733 O O . GLU A 1 94 ? -9.480 -10.155 16.219 1.00 91.62 94 GLU A O 1
ATOM 738 N N . THR A 1 95 ? -7.970 -9.466 14.710 1.00 95.00 95 THR A N 1
ATOM 739 C CA . THR A 1 95 ? -7.945 -8.072 15.176 1.00 95.00 95 THR A CA 1
ATOM 740 C C . THR A 1 95 ? -9.077 -7.224 14.600 1.00 95.00 95 THR A C 1
ATOM 742 O O . THR A 1 95 ? -9.290 -6.116 15.086 1.00 95.00 95 THR A O 1
ATOM 745 N N . VAL A 1 96 ? -9.877 -7.735 13.651 1.00 96.62 96 VAL A N 1
ATOM 746 C CA . VAL A 1 96 ? -11.001 -6.984 13.051 1.00 96.62 96 VAL A CA 1
ATOM 747 C C . VAL A 1 96 ? -11.967 -6.477 14.120 1.00 96.62 96 VAL A C 1
ATOM 749 O O . VAL A 1 96 ? -12.299 -5.294 14.135 1.00 96.62 96 VAL A O 1
ATOM 752 N N . SER A 1 97 ? -12.410 -7.348 15.032 1.00 97.06 97 SER A N 1
ATOM 753 C CA . SER A 1 97 ? -13.376 -6.969 16.071 1.00 97.06 97 SER A CA 1
ATOM 754 C C . SER A 1 97 ? -12.808 -5.913 17.038 1.00 97.06 97 SER A C 1
ATOM 756 O O . SER A 1 97 ? -13.469 -4.887 17.219 1.00 97.06 97 SER A O 1
ATOM 758 N N . PRO A 1 98 ? -11.590 -6.075 17.601 1.00 96.81 98 PRO A N 1
ATOM 759 C CA . PRO A 1 98 ? -10.924 -5.008 18.354 1.00 96.81 98 PRO A CA 1
ATOM 760 C C . PRO A 1 98 ? -10.771 -3.692 17.579 1.00 96.81 98 PRO A C 1
ATOM 762 O O . PRO A 1 98 ? -11.132 -2.630 18.084 1.00 96.81 98 PRO A O 1
ATOM 765 N N . ILE A 1 99 ? -10.322 -3.736 16.321 1.00 97.75 99 ILE A N 1
ATOM 766 C CA . ILE A 1 99 ? -10.160 -2.533 15.490 1.00 97.75 99 ILE A CA 1
ATOM 767 C C . ILE A 1 99 ? -11.514 -1.837 15.278 1.00 97.75 99 ILE A C 1
ATOM 769 O O . ILE A 1 99 ? -11.601 -0.613 15.373 1.00 97.75 99 ILE A O 1
ATOM 773 N N . MET A 1 100 ? -12.602 -2.585 15.066 1.00 98.06 100 MET A N 1
ATOM 774 C CA . MET A 1 100 ? -13.954 -2.017 14.997 1.00 98.06 100 MET A CA 1
ATOM 775 C C . MET A 1 100 ? -14.383 -1.348 16.313 1.00 98.06 100 MET A C 1
ATOM 777 O O . MET A 1 100 ? -15.155 -0.386 16.286 1.00 98.06 100 MET A O 1
ATOM 781 N N . THR A 1 101 ? -13.916 -1.821 17.469 1.00 97.19 101 THR A N 1
ATOM 782 C CA . THR A 1 101 ? -14.122 -1.133 18.755 1.00 97.19 101 THR A CA 1
ATOM 783 C C . THR A 1 101 ? -13.378 0.202 18.773 1.00 97.19 101 THR A C 1
ATOM 785 O O . THR A 1 101 ? -13.992 1.232 19.055 1.00 97.19 101 THR A O 1
ATOM 788 N N . HIS A 1 102 ? -12.108 0.228 18.365 1.00 97.12 102 HIS A N 1
ATOM 789 C CA . HIS A 1 102 ? -11.314 1.462 18.285 1.00 97.12 102 HIS A CA 1
ATOM 790 C C . HIS A 1 102 ? -11.831 2.463 17.241 1.00 97.12 102 HIS A C 1
ATOM 792 O O . HIS A 1 102 ? -11.762 3.671 17.461 1.00 97.12 102 HIS A O 1
ATOM 798 N N . ALA A 1 103 ? -12.482 1.995 16.174 1.00 96.25 103 ALA A N 1
ATOM 799 C CA . ALA A 1 103 ? -13.201 2.839 15.213 1.00 96.25 103 ALA A CA 1
ATOM 800 C C . ALA A 1 103 ? -14.394 3.604 15.833 1.00 96.25 103 ALA A C 1
ATOM 802 O O . ALA A 1 103 ? -15.039 4.424 15.177 1.00 96.25 103 ALA A O 1
ATOM 803 N N . ARG A 1 104 ? -14.722 3.343 17.105 1.00 93.81 104 ARG A N 1
ATOM 804 C CA . ARG A 1 104 ? -15.715 4.090 17.887 1.00 93.81 104 ARG A CA 1
ATOM 805 C C . ARG A 1 104 ? -15.105 4.962 18.985 1.00 93.81 104 ARG A C 1
ATOM 807 O O . ARG A 1 104 ? -15.870 5.539 19.753 1.00 93.81 104 ARG A O 1
ATOM 814 N N . SER A 1 105 ? -13.777 5.069 19.039 1.00 93.50 105 SER A N 1
ATOM 815 C CA . SER A 1 105 ? -13.053 5.890 20.012 1.00 93.50 105 SER A CA 1
ATOM 816 C C . SER A 1 105 ? -13.518 7.348 19.995 1.00 93.50 105 SER A C 1
ATOM 818 O O . SER A 1 105 ? -13.896 7.877 18.949 1.00 93.50 105 SER A O 1
ATOM 820 N N . SER A 1 106 ? -13.458 8.027 21.139 1.00 90.69 106 SER A N 1
ATOM 821 C CA . SER A 1 106 ? -13.619 9.485 21.207 1.00 90.69 106 SER A CA 1
ATOM 822 C C . SER A 1 106 ? -12.431 10.224 20.586 1.00 90.69 106 SER A C 1
ATOM 824 O O . SER A 1 106 ? -12.603 11.325 20.065 1.00 90.69 106 SER A O 1
ATOM 826 N N . ASP A 1 107 ? -11.254 9.600 20.575 1.00 92.12 107 ASP A N 1
ATOM 827 C CA . ASP A 1 107 ? -10.041 10.134 19.961 1.00 92.12 107 ASP A CA 1
ATOM 828 C C . ASP A 1 107 ? -10.090 9.980 18.432 1.00 92.12 107 ASP A C 1
ATOM 830 O O . ASP A 1 107 ? -10.228 8.873 17.903 1.00 92.12 107 ASP A O 1
ATOM 834 N N . GLN A 1 108 ? -9.984 11.106 17.723 1.00 90.56 108 GLN A N 1
ATOM 835 C CA . GLN A 1 108 ? -10.004 11.148 16.263 1.00 90.56 108 GLN A CA 1
ATOM 836 C C . GLN A 1 108 ? -8.818 10.405 15.639 1.00 90.56 108 GLN A C 1
ATOM 838 O O . GLN A 1 108 ? -9.035 9.688 14.667 1.00 90.56 108 GLN A O 1
ATOM 843 N N . ALA A 1 109 ? -7.607 10.524 16.191 1.00 92.19 109 ALA A N 1
ATOM 844 C CA . ALA A 1 109 ? -6.419 9.859 15.654 1.00 92.19 109 ALA A CA 1
ATOM 845 C C . ALA A 1 109 ? -6.546 8.332 15.754 1.00 92.19 109 ALA A C 1
ATOM 847 O O . ALA A 1 109 ? -6.168 7.595 14.845 1.00 92.19 109 ALA A O 1
ATOM 848 N N . VAL A 1 110 ? -7.155 7.845 16.839 1.00 95.88 110 VAL A N 1
ATOM 849 C CA . VAL A 1 110 ? -7.462 6.418 17.005 1.00 95.88 110 VAL A CA 1
ATOM 850 C C . VAL A 1 110 ? -8.525 5.965 16.001 1.00 95.88 110 VAL A C 1
ATOM 852 O O . VAL A 1 110 ? -8.385 4.894 15.408 1.00 95.88 110 VAL A O 1
ATOM 855 N N . ARG A 1 111 ? -9.575 6.767 15.764 1.00 95.12 111 ARG A N 1
ATOM 856 C CA . ARG A 1 111 ? -10.605 6.432 14.766 1.00 95.12 111 ARG A CA 1
ATOM 857 C C . ARG A 1 111 ? -10.043 6.388 13.346 1.00 95.12 111 ARG A C 1
ATOM 859 O O . ARG A 1 111 ? -10.303 5.415 12.642 1.00 95.12 111 ARG A O 1
ATOM 866 N N . THR A 1 112 ? -9.272 7.392 12.923 1.00 94.94 112 THR A N 1
ATOM 867 C CA . THR A 1 112 ? -8.687 7.442 11.570 1.00 94.94 112 THR A CA 1
ATOM 868 C C . THR A 1 112 ? -7.721 6.283 11.338 1.00 94.94 112 THR A C 1
ATOM 870 O O . THR A 1 112 ? -7.817 5.612 10.309 1.00 94.94 112 THR A O 1
ATOM 873 N N . ALA A 1 113 ? -6.882 5.963 12.327 1.00 95.50 113 ALA A N 1
ATOM 874 C CA . ALA A 1 113 ? -6.005 4.796 12.296 1.00 95.50 113 ALA A CA 1
ATOM 875 C C . ALA A 1 113 ? -6.784 3.471 12.224 1.00 95.50 113 ALA A C 1
ATOM 877 O O . ALA A 1 113 ? -6.419 2.570 11.465 1.00 95.50 113 ALA A O 1
ATOM 878 N N . ALA A 1 114 ? -7.897 3.354 12.958 1.00 97.69 114 ALA A N 1
ATOM 879 C CA . ALA A 1 114 ? -8.772 2.189 12.876 1.00 97.69 114 ALA A CA 1
ATOM 880 C C . ALA A 1 114 ? -9.408 2.052 11.484 1.00 97.69 114 ALA A C 1
ATOM 882 O O . ALA A 1 114 ? -9.388 0.966 10.910 1.00 97.69 114 ALA A O 1
ATOM 883 N N . TYR A 1 115 ? -9.928 3.135 10.898 1.00 97.69 115 TYR A N 1
ATOM 884 C CA . TYR A 1 115 ? -10.469 3.106 9.535 1.00 97.69 115 TYR A CA 1
ATOM 885 C C . TYR A 1 115 ? -9.396 2.722 8.509 1.00 97.69 115 TYR A C 1
ATOM 887 O O . TYR A 1 115 ? -9.666 1.903 7.629 1.00 97.69 115 TYR A O 1
ATOM 895 N N . GLN A 1 116 ? -8.166 3.229 8.661 1.00 96.06 116 GLN A N 1
ATOM 896 C CA . GLN A 1 116 ? -7.036 2.827 7.824 1.00 96.06 116 GLN A CA 1
ATOM 897 C C . GLN A 1 116 ? -6.821 1.312 7.854 1.00 96.06 116 GLN A C 1
ATOM 899 O O . GLN A 1 116 ? -6.761 0.658 6.808 1.00 96.06 116 GLN A O 1
ATOM 904 N N . ALA A 1 117 ? -6.748 0.767 9.069 1.00 96.38 117 ALA A N 1
ATOM 905 C CA . ALA A 1 117 ? -6.536 -0.647 9.314 1.00 96.38 117 ALA A CA 1
ATOM 906 C C . ALA A 1 117 ? -7.656 -1.501 8.708 1.00 96.38 117 ALA A C 1
ATOM 908 O O . ALA A 1 117 ? -7.375 -2.435 7.963 1.00 96.38 117 ALA A O 1
ATOM 909 N N . LEU A 1 118 ? -8.923 -1.140 8.944 1.00 97.94 118 LEU A N 1
ATOM 910 C CA . LEU A 1 118 ? -10.083 -1.844 8.380 1.00 97.94 118 LEU A CA 1
ATOM 911 C C . LEU A 1 118 ? -10.064 -1.839 6.846 1.00 97.94 118 LEU A C 1
ATOM 913 O O . LEU A 1 118 ? -10.336 -2.869 6.225 1.00 97.94 118 LEU A O 1
ATOM 917 N N . GLY A 1 119 ? -9.694 -0.707 6.237 1.00 96.62 119 GLY A N 1
ATOM 918 C CA . GLY A 1 119 ? -9.492 -0.603 4.794 1.00 96.62 119 GLY A CA 1
ATOM 919 C C . GLY A 1 119 ? -8.432 -1.581 4.293 1.00 96.62 119 GLY A C 1
ATOM 920 O O . GLY A 1 119 ? -8.687 -2.320 3.342 1.00 96.62 119 GLY A O 1
ATOM 921 N N . TRP A 1 120 ? -7.279 -1.663 4.967 1.00 93.56 120 TRP A N 1
ATOM 922 C CA . TRP A 1 120 ? -6.214 -2.612 4.624 1.00 93.56 120 TRP A CA 1
ATOM 923 C C . TRP A 1 120 ? -6.642 -4.072 4.745 1.00 93.56 120 TRP A C 1
ATOM 925 O O . TRP A 1 120 ? -6.413 -4.828 3.799 1.00 93.56 120 TRP A O 1
ATOM 935 N N . MET A 1 121 ? -7.345 -4.434 5.817 1.00 93.75 121 MET A N 1
ATOM 936 C CA . MET A 1 121 ? -7.843 -5.798 6.031 1.00 93.75 121 MET A CA 1
ATOM 937 C C . MET A 1 121 ? -8.893 -6.212 4.997 1.00 93.75 121 MET A C 1
ATOM 939 O O . MET A 1 121 ? -8.941 -7.360 4.558 1.00 93.75 121 MET A O 1
ATOM 943 N N . GLY A 1 122 ? -9.758 -5.281 4.584 1.00 95.12 122 GLY A N 1
ATOM 944 C CA . GLY A 1 122 ? -10.790 -5.577 3.596 1.00 95.12 122 GLY A CA 1
ATOM 945 C C . GLY A 1 122 ? -11.892 -6.510 4.115 1.00 95.12 122 GLY A C 1
ATOM 946 O O . GLY A 1 122 ? -12.512 -7.216 3.314 1.00 95.12 122 GLY A O 1
ATOM 947 N N . ASP A 1 123 ? -12.110 -6.582 5.431 1.00 96.69 123 ASP A N 1
ATOM 948 C CA . ASP A 1 123 ? -13.154 -7.418 6.029 1.00 96.69 123 ASP A CA 1
ATOM 949 C C . ASP A 1 123 ? -14.522 -6.722 5.949 1.00 96.69 123 ASP A C 1
ATOM 951 O O . ASP A 1 123 ? -14.720 -5.608 6.438 1.00 96.69 123 A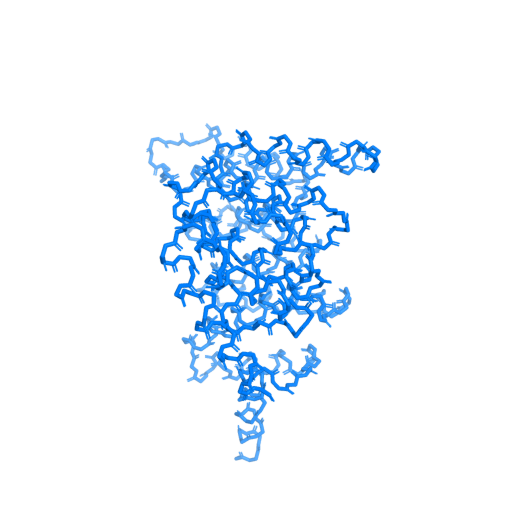SP A O 1
ATOM 955 N N . GLU A 1 124 ? -15.489 -7.393 5.325 1.00 97.19 124 GLU A N 1
ATOM 956 C CA . GLU A 1 124 ? -16.823 -6.843 5.062 1.00 97.19 124 GLU A CA 1
ATOM 957 C C . GLU A 1 124 ? -17.645 -6.622 6.338 1.00 97.19 124 GLU A C 1
ATOM 959 O O . GLU A 1 124 ? -18.568 -5.804 6.327 1.00 97.19 124 GLU A O 1
ATOM 964 N N . ARG A 1 125 ? -17.269 -7.255 7.462 1.00 96.69 125 ARG A N 1
ATOM 965 C CA . ARG A 1 125 ? -17.877 -7.018 8.783 1.00 96.69 125 ARG A CA 1
ATOM 966 C C . ARG A 1 125 ? -17.777 -5.555 9.224 1.00 96.69 125 ARG A C 1
ATOM 968 O O . ARG A 1 125 ? -18.597 -5.107 10.023 1.00 96.69 125 ARG A O 1
ATOM 975 N N . ALA A 1 126 ? -16.821 -4.793 8.689 1.00 97.69 126 ALA A N 1
ATOM 976 C CA . ALA A 1 126 ? -16.651 -3.375 8.992 1.00 97.69 126 ALA A CA 1
ATOM 977 C C . ALA A 1 126 ? -17.607 -2.442 8.223 1.00 97.69 126 ALA A C 1
ATOM 979 O O . ALA A 1 126 ? -17.836 -1.313 8.662 1.00 97.69 126 ALA A O 1
ATOM 980 N N . LEU A 1 127 ? -18.205 -2.883 7.109 1.00 97.88 127 LEU A N 1
ATOM 981 C CA . LEU A 1 127 ? -19.039 -2.024 6.254 1.00 97.88 127 LEU A CA 1
ATOM 982 C C . LEU A 1 127 ? -20.260 -1.417 6.968 1.00 97.88 127 LEU A C 1
ATOM 984 O O . LEU A 1 127 ? -20.511 -0.223 6.768 1.00 97.88 127 LEU A O 1
ATOM 988 N N . PRO A 1 128 ? -21.009 -2.152 7.821 1.00 96.69 128 PRO A N 1
ATOM 989 C CA . PRO A 1 128 ? -22.121 -1.563 8.566 1.00 96.69 128 PRO A CA 1
ATOM 990 C C . PRO A 1 128 ? -21.671 -0.423 9.484 1.00 96.69 128 PRO A C 1
ATOM 992 O O . PRO A 1 128 ? -22.342 0.605 9.562 1.00 96.69 128 PRO A O 1
ATOM 995 N N . LEU A 1 129 ? -20.511 -0.576 10.135 1.00 95.88 129 LEU A N 1
ATOM 996 C CA . LEU A 1 129 ? -19.932 0.452 10.999 1.00 95.88 129 LEU A CA 1
ATOM 997 C C . LEU A 1 129 ? -19.574 1.703 10.196 1.00 95.88 129 LEU A C 1
ATOM 999 O O . LEU A 1 129 ? -19.970 2.799 10.583 1.00 95.88 129 LEU A O 1
ATOM 1003 N N . LEU A 1 130 ? -18.865 1.541 9.078 1.00 96.00 130 LEU A N 1
ATOM 1004 C CA . LEU A 1 130 ? -18.429 2.655 8.230 1.00 96.00 130 LEU A CA 1
ATOM 1005 C C . LEU A 1 130 ? -19.624 3.404 7.625 1.00 96.00 130 LEU A C 1
ATOM 1007 O O . LEU A 1 130 ? -19.666 4.631 7.642 1.00 96.00 130 LEU A O 1
ATOM 1011 N N . THR A 1 131 ? -20.645 2.666 7.180 1.00 93.94 131 THR A N 1
ATOM 1012 C CA . THR A 1 131 ? -21.881 3.244 6.629 1.00 93.94 131 THR A CA 1
ATOM 1013 C C . THR A 1 131 ? -22.654 4.024 7.690 1.00 93.94 131 THR A C 1
ATOM 1015 O O . THR A 1 131 ? -23.132 5.127 7.428 1.00 93.94 131 THR A O 1
ATOM 1018 N N . ALA A 1 132 ? -22.782 3.471 8.901 1.00 91.50 132 ALA A N 1
ATOM 1019 C CA . ALA A 1 132 ? -23.433 4.162 10.008 1.00 91.50 132 ALA A CA 1
ATOM 1020 C C . ALA A 1 132 ? -22.668 5.433 10.398 1.00 91.50 132 ALA A C 1
ATOM 1022 O O . ALA A 1 132 ? -23.290 6.474 10.597 1.00 91.50 132 ALA A O 1
ATOM 1023 N N . ARG A 1 133 ? -21.331 5.364 10.449 1.00 89.94 133 ARG A N 1
ATOM 1024 C CA . ARG A 1 133 ? -20.475 6.517 10.742 1.00 89.94 133 ARG A CA 1
ATOM 1025 C C . ARG A 1 133 ? -20.635 7.614 9.701 1.00 89.94 133 ARG A C 1
ATOM 1027 O O . ARG A 1 133 ? -20.958 8.723 10.102 1.00 89.94 133 ARG A O 1
ATOM 1034 N N . SER A 1 134 ? -20.560 7.279 8.413 1.00 87.25 134 SER A N 1
ATOM 1035 C CA . SER A 1 134 ? -20.755 8.230 7.311 1.00 87.25 134 SER A CA 1
ATOM 1036 C C . SER A 1 134 ? -22.106 8.960 7.375 1.00 87.25 134 SER A C 1
ATOM 1038 O O . SER A 1 134 ? -22.181 10.157 7.122 1.00 87.25 134 SER A O 1
ATOM 1040 N N . ARG A 1 135 ? -23.184 8.275 7.785 1.00 85.12 135 ARG A N 1
ATOM 1041 C CA . ARG A 1 135 ? -24.522 8.886 7.939 1.00 85.12 135 ARG A CA 1
ATOM 1042 C C . ARG A 1 135 ? -24.670 9.761 9.182 1.00 85.12 135 ARG A C 1
ATOM 1044 O O . ARG A 1 135 ? -25.484 10.678 9.186 1.00 85.12 135 ARG A O 1
ATOM 1051 N N . GLN A 1 136 ? -23.947 9.442 10.251 1.00 74.69 136 GLN A N 1
ATOM 1052 C CA . GLN A 1 136 ? -23.978 10.188 11.513 1.00 74.69 136 GLN A CA 1
ATOM 1053 C C . GLN A 1 136 ? -23.071 11.424 11.493 1.00 74.69 136 GLN A C 1
ATOM 1055 O O . GLN A 1 136 ? -23.027 12.156 12.484 1.00 74.69 136 GLN A O 1
ATOM 1060 N N . GLU A 1 137 ? -22.343 11.659 10.398 1.00 61.00 137 GLU A N 1
ATOM 1061 C CA . GLU A 1 137 ? -21.434 12.789 10.260 1.00 61.00 137 GLU A CA 1
ATOM 1062 C C . GLU A 1 137 ? -22.176 14.117 10.428 1.00 61.00 137 GLU A C 1
ATOM 1064 O O . GLU A 1 137 ? -22.869 14.618 9.544 1.00 61.00 137 GLU A O 1
ATOM 1069 N N . ARG A 1 138 ? -21.993 14.721 11.603 1.00 56.09 138 ARG A N 1
ATOM 1070 C CA . ARG A 1 138 ? -22.299 16.131 11.829 1.00 56.09 138 ARG A CA 1
ATOM 1071 C C . ARG A 1 138 ? -21.330 16.996 11.002 1.00 56.09 138 ARG A C 1
ATOM 1073 O O . ARG A 1 138 ? -20.233 16.538 10.668 1.00 56.09 138 ARG A O 1
ATOM 1080 N N . PRO A 1 139 ? -21.650 18.281 10.759 1.00 56.09 139 PRO A N 1
ATOM 1081 C CA . PRO A 1 139 ? -20.733 19.232 10.120 1.00 56.09 139 PRO A CA 1
ATOM 1082 C C . PRO A 1 139 ? -19.337 19.316 10.772 1.00 56.09 139 PRO A C 1
ATOM 1084 O O . PRO A 1 139 ? -18.404 19.774 10.126 1.00 56.09 139 PRO A O 1
ATOM 1087 N N . ALA A 1 140 ? -19.194 18.845 12.020 1.00 53.53 140 ALA A N 1
ATOM 1088 C CA . ALA A 1 140 ? -17.967 18.845 12.816 1.00 53.53 140 ALA A CA 1
ATOM 1089 C C . ALA A 1 140 ? -17.018 17.641 12.606 1.00 53.53 140 ALA A C 1
ATOM 1091 O O . ALA A 1 140 ? -15.945 17.633 13.202 1.00 53.53 140 ALA A O 1
ATOM 1092 N N . ALA A 1 141 ? -17.376 16.618 11.815 1.00 63.19 141 ALA A N 1
ATOM 1093 C CA . ALA A 1 141 ? -16.409 15.573 11.451 1.00 63.19 141 ALA A CA 1
ATOM 1094 C C . ALA A 1 141 ? -15.306 16.182 10.568 1.00 63.19 141 ALA A C 1
ATOM 1096 O O . ALA A 1 141 ? -15.613 16.894 9.606 1.00 63.19 141 ALA A O 1
ATOM 1097 N N . SER A 1 142 ? -14.035 15.932 10.895 1.00 78.56 142 SER A N 1
ATOM 1098 C CA . SER A 1 142 ? -12.915 16.491 10.135 1.00 78.56 142 SER A CA 1
ATOM 1099 C C . SER A 1 142 ? -12.899 15.936 8.705 1.00 78.56 142 SER A C 1
ATOM 1101 O O . SER A 1 142 ? -13.318 14.804 8.455 1.00 78.56 142 SER A O 1
ATOM 1103 N N . ALA A 1 143 ? -12.394 16.719 7.747 1.00 86.06 143 ALA A N 1
ATOM 1104 C CA . ALA A 1 143 ? -12.228 16.264 6.362 1.00 86.06 143 ALA A CA 1
ATOM 1105 C C . ALA A 1 143 ? -11.380 14.979 6.268 1.00 86.06 143 ALA A C 1
ATOM 1107 O O . ALA A 1 143 ? -11.613 14.136 5.405 1.00 86.06 143 ALA A O 1
ATOM 1108 N N . GLU A 1 144 ? -10.438 14.817 7.196 1.00 88.19 144 GLU A N 1
ATOM 1109 C CA . GLU A 1 144 ? -9.615 13.621 7.351 1.00 88.19 144 GLU A CA 1
ATOM 1110 C C . GLU A 1 144 ? -10.447 12.391 7.736 1.00 88.19 144 GLU A C 1
ATOM 1112 O O . GLU A 1 144 ? -10.294 11.333 7.131 1.00 88.19 144 GLU A O 1
ATOM 1117 N N . GLU A 1 145 ? -11.368 12.513 8.697 1.00 89.19 145 GLU A N 1
ATOM 1118 C CA . GLU A 1 145 ? -12.207 11.385 9.106 1.00 89.19 145 GLU A CA 1
ATOM 1119 C C . GLU A 1 145 ? -13.085 10.897 7.948 1.00 89.19 145 GLU A C 1
ATOM 1121 O O . GLU A 1 145 ? -13.144 9.694 7.679 1.00 89.19 145 GLU A O 1
ATOM 1126 N N . ARG A 1 146 ? -13.677 11.835 7.198 1.00 90.81 146 ARG A N 1
ATOM 1127 C CA . ARG A 1 146 ? -14.463 11.525 5.993 1.00 90.81 146 ARG A CA 1
ATOM 1128 C C . ARG A 1 146 ? -13.630 10.797 4.950 1.00 90.81 146 ARG A C 1
ATOM 1130 O O . ARG A 1 146 ? -14.045 9.759 4.438 1.00 90.81 146 ARG A O 1
ATOM 1137 N N . PHE A 1 147 ? -12.432 11.318 4.683 1.00 93.88 147 PHE A N 1
ATOM 1138 C CA . PHE A 1 147 ? -11.495 10.722 3.741 1.00 93.88 147 PHE A CA 1
ATOM 1139 C C . PHE A 1 147 ? -11.159 9.273 4.121 1.00 93.88 147 PHE A C 1
ATOM 1141 O O . PHE A 1 147 ? -11.139 8.397 3.254 1.00 93.88 147 PHE A O 1
ATOM 1148 N N . MET A 1 148 ? -10.945 8.997 5.412 1.00 96.12 148 MET A N 1
ATOM 1149 C CA . MET A 1 148 ? -10.598 7.659 5.894 1.00 96.12 148 MET A CA 1
ATOM 1150 C C . MET A 1 148 ? -11.782 6.687 5.892 1.00 96.12 148 MET A C 1
ATOM 1152 O O . MET A 1 148 ? -11.597 5.515 5.561 1.00 96.12 148 MET A O 1
ATOM 1156 N N . ILE A 1 149 ? -13.000 7.150 6.193 1.00 95.69 149 ILE A N 1
ATOM 1157 C CA . ILE A 1 149 ? -14.221 6.336 6.065 1.00 95.69 149 ILE A CA 1
ATOM 1158 C C . ILE A 1 149 ? -14.475 5.981 4.593 1.00 95.69 149 ILE A C 1
ATOM 1160 O O . ILE A 1 149 ? -14.760 4.820 4.278 1.00 95.69 149 ILE A O 1
ATOM 1164 N N . GLU A 1 150 ? -14.338 6.953 3.687 1.00 96.00 150 GLU A N 1
ATOM 1165 C CA . GLU A 1 150 ? -14.467 6.760 2.239 1.00 96.00 150 GLU A CA 1
ATOM 1166 C C . GLU A 1 150 ? -13.422 5.767 1.719 1.00 96.00 150 GLU A C 1
ATOM 1168 O O . GLU A 1 150 ? -13.776 4.793 1.048 1.00 96.00 150 GLU A O 1
ATOM 1173 N N . TYR A 1 151 ? -12.153 5.965 2.089 1.00 97.19 151 TYR A N 1
ATOM 1174 C CA . TYR A 1 151 ? -11.060 5.046 1.780 1.00 97.19 151 TYR A CA 1
ATOM 1175 C C . TYR A 1 151 ? -11.380 3.618 2.241 1.00 97.19 151 TYR A C 1
ATOM 1177 O O . TYR A 1 151 ? -11.329 2.684 1.437 1.00 97.19 151 TYR A O 1
ATOM 1185 N N . ALA A 1 152 ? -11.730 3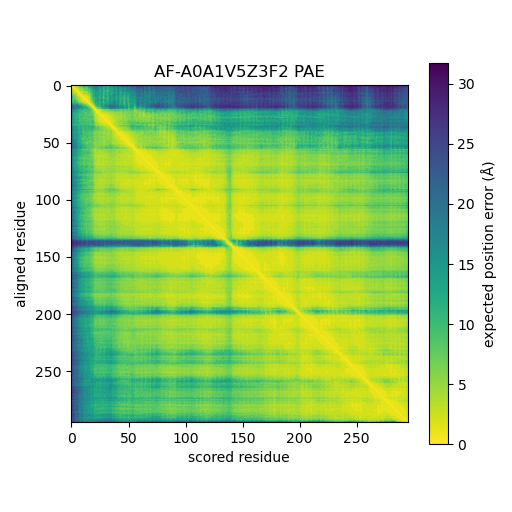.441 3.520 1.00 97.88 152 ALA A N 1
ATOM 1186 C CA . ALA A 1 152 ? -11.945 2.122 4.100 1.00 97.88 152 ALA A CA 1
ATOM 1187 C C . ALA A 1 152 ? -13.102 1.405 3.402 1.00 97.88 152 ALA A C 1
ATOM 1189 O O . ALA A 1 152 ? -12.976 0.246 3.009 1.00 97.88 152 ALA A O 1
ATOM 1190 N N . THR A 1 153 ? -14.202 2.125 3.171 1.00 97.94 153 THR A N 1
ATOM 1191 C CA . THR A 1 153 ? -15.390 1.601 2.490 1.00 97.94 153 THR A CA 1
ATOM 1192 C C . THR A 1 153 ? -15.052 1.132 1.077 1.00 97.94 153 THR A C 1
ATOM 1194 O O . THR A 1 153 ? -15.356 -0.010 0.723 1.00 97.94 153 THR A O 1
ATOM 1197 N N . ARG A 1 154 ? -14.374 1.971 0.284 1.00 97.69 154 ARG A N 1
ATOM 1198 C CA . ARG A 1 154 ? -13.987 1.632 -1.093 1.00 97.69 154 ARG A CA 1
ATOM 1199 C C . ARG A 1 154 ? -12.983 0.490 -1.153 1.00 97.69 154 ARG A C 1
ATOM 1201 O O . ARG A 1 154 ? -13.158 -0.421 -1.959 1.00 97.69 154 ARG A O 1
ATOM 1208 N N . SER A 1 155 ? -11.970 0.498 -0.286 1.00 97.19 155 SER A N 1
ATOM 1209 C CA . SER A 1 155 ? -10.955 -0.560 -0.238 1.00 97.19 155 SER A CA 1
ATOM 1210 C C . SER A 1 155 ? -11.579 -1.912 0.132 1.00 97.19 155 SER A C 1
ATOM 1212 O O . SER A 1 155 ? -11.338 -2.911 -0.551 1.00 97.19 155 SER A O 1
ATOM 1214 N N . ILE A 1 156 ? -12.472 -1.948 1.132 1.00 97.38 156 ILE A N 1
ATOM 1215 C CA . ILE A 1 156 ? -13.202 -3.169 1.510 1.00 97.38 156 ILE A CA 1
ATOM 1216 C C . ILE A 1 156 ? -14.082 -3.659 0.357 1.00 97.38 156 ILE A C 1
ATOM 1218 O O . ILE A 1 156 ? -14.013 -4.835 0.006 1.00 97.38 156 ILE A O 1
ATOM 1222 N N . GLN A 1 157 ? -14.873 -2.782 -0.267 1.00 97.00 157 GLN A N 1
ATOM 1223 C CA . GLN A 1 157 ? -15.740 -3.154 -1.391 1.00 97.00 157 GLN A CA 1
ATOM 1224 C C . GLN A 1 157 ? -14.947 -3.678 -2.593 1.00 97.00 157 GLN A C 1
ATOM 1226 O O . GLN A 1 157 ? -15.340 -4.675 -3.203 1.00 97.00 157 GLN A O 1
ATOM 1231 N N . LEU A 1 158 ? -13.812 -3.054 -2.916 1.00 95.94 158 LEU A N 1
ATOM 1232 C CA . LEU A 1 158 ? -12.936 -3.505 -3.990 1.00 95.94 158 LEU A CA 1
ATOM 1233 C C . LEU A 1 158 ? -12.367 -4.896 -3.699 1.00 95.94 158 LEU A C 1
ATOM 1235 O O . LEU A 1 158 ? -12.486 -5.791 -4.534 1.00 95.94 158 LEU A O 1
ATOM 1239 N N . LYS A 1 159 ? -11.796 -5.106 -2.508 1.00 94.94 159 LYS A N 1
ATOM 1240 C CA . LYS A 1 159 ? -11.236 -6.406 -2.097 1.00 94.94 159 LYS A CA 1
ATOM 1241 C C . LYS A 1 159 ? -12.312 -7.489 -2.070 1.00 94.94 159 LYS A C 1
ATOM 1243 O O . LYS A 1 159 ? -12.099 -8.591 -2.568 1.00 94.94 159 LYS A O 1
ATOM 1248 N N . ALA A 1 160 ? -13.496 -7.156 -1.569 1.00 95.62 160 ALA A N 1
ATOM 1249 C CA . ALA A 1 160 ? -14.668 -8.019 -1.568 1.00 95.62 160 ALA A CA 1
ATOM 1250 C C . ALA A 1 160 ? -15.119 -8.413 -2.983 1.00 95.62 160 ALA A C 1
ATOM 1252 O O . ALA A 1 160 ? -15.463 -9.569 -3.228 1.00 95.62 160 ALA A O 1
ATOM 1253 N N . ARG A 1 161 ? -15.099 -7.469 -3.929 1.00 96.00 161 ARG A N 1
ATOM 1254 C CA . ARG A 1 161 ? -15.396 -7.731 -5.340 1.00 96.00 161 ARG A CA 1
ATOM 1255 C C . ARG A 1 161 ? -14.328 -8.621 -5.975 1.00 96.00 161 ARG A C 1
ATOM 1257 O O . ARG A 1 161 ? -14.681 -9.603 -6.616 1.00 96.00 161 ARG A O 1
ATOM 1264 N N . LEU A 1 162 ? -13.047 -8.336 -5.739 1.00 94.19 162 LEU A N 1
ATOM 1265 C CA . LEU A 1 162 ? -11.931 -9.137 -6.253 1.00 94.19 162 LEU A CA 1
ATOM 1266 C C . LEU A 1 162 ? -11.989 -10.589 -5.764 1.00 94.19 162 LEU A C 1
ATOM 1268 O O . LEU A 1 162 ? -11.843 -11.495 -6.578 1.00 94.19 162 LEU A O 1
ATOM 1272 N N . ARG A 1 163 ? -12.290 -10.823 -4.477 1.00 94.12 163 ARG A N 1
ATOM 1273 C CA . ARG A 1 163 ? -12.443 -12.178 -3.904 1.00 94.12 163 ARG A CA 1
ATOM 1274 C C . ARG A 1 163 ? -13.525 -13.017 -4.591 1.00 94.12 163 ARG A C 1
ATOM 1276 O O . ARG A 1 163 ? -13.411 -14.235 -4.623 1.00 94.12 163 ARG A O 1
ATOM 1283 N N . ARG A 1 164 ? -14.578 -12.378 -5.111 1.00 95.25 164 ARG A N 1
ATOM 1284 C CA . ARG A 1 164 ? -15.710 -13.046 -5.777 1.00 95.25 164 ARG A CA 1
ATOM 1285 C C . ARG A 1 164 ? -15.513 -13.212 -7.285 1.00 95.25 164 ARG A C 1
ATOM 1287 O O . ARG A 1 164 ? -16.317 -13.885 -7.921 1.00 95.25 164 ARG A O 1
ATOM 1294 N N . MET A 1 165 ? -14.495 -12.575 -7.863 1.00 94.75 165 MET A N 1
ATOM 1295 C CA . MET A 1 165 ? -14.250 -12.579 -9.303 1.00 94.75 165 MET A CA 1
ATOM 1296 C C . MET A 1 165 ? -13.237 -13.658 -9.712 1.00 94.75 165 MET A C 1
ATOM 1298 O O . MET A 1 165 ? -12.250 -13.865 -8.997 1.00 94.75 165 MET A O 1
ATOM 1302 N N . PRO A 1 166 ? -13.410 -14.288 -10.891 1.00 94.12 166 PRO A N 1
ATOM 1303 C CA . PRO A 1 166 ? -12.400 -15.168 -11.472 1.00 94.12 166 PRO A CA 1
ATOM 1304 C C . PRO A 1 166 ? -11.051 -14.457 -11.620 1.00 94.12 166 PRO A C 1
ATOM 1306 O O . PRO A 1 166 ? -10.996 -13.283 -11.989 1.00 94.12 166 PRO A O 1
ATOM 1309 N N . ALA A 1 167 ? -9.948 -15.173 -11.382 1.00 86.75 167 ALA A N 1
ATOM 1310 C CA . ALA A 1 167 ? -8.597 -14.600 -11.414 1.00 86.75 167 ALA A CA 1
ATOM 1311 C C . ALA A 1 167 ? -8.251 -13.901 -12.747 1.00 86.75 167 ALA A C 1
ATOM 1313 O O . ALA A 1 167 ? -7.537 -12.895 -12.743 1.00 86.75 167 ALA A O 1
ATOM 1314 N N . GLY A 1 168 ? -8.794 -14.391 -13.870 1.00 86.62 168 GLY A N 1
ATOM 1315 C CA . GLY A 1 168 ? -8.625 -13.782 -15.196 1.00 86.62 168 GLY A CA 1
ATOM 1316 C C . GLY A 1 168 ? -9.199 -12.364 -15.299 1.00 86.62 168 GLY A C 1
ATOM 1317 O O . GLY A 1 168 ? -8.581 -11.494 -15.908 1.00 86.62 168 GLY A O 1
ATOM 1318 N N . ASP A 1 169 ? -10.311 -12.091 -14.615 1.00 89.94 169 ASP A N 1
ATOM 1319 C CA . ASP A 1 169 ? -11.016 -10.805 -14.697 1.00 89.94 169 ASP A CA 1
ATOM 1320 C C . ASP A 1 169 ? -10.504 -9.779 -13.676 1.00 89.94 169 ASP A C 1
ATOM 1322 O O . ASP A 1 169 ? -10.706 -8.568 -13.825 1.00 89.94 169 ASP A O 1
ATOM 1326 N N . GLN A 1 170 ? -9.814 -10.241 -12.627 1.00 91.62 170 GLN A N 1
ATOM 1327 C CA . GLN A 1 170 ? -9.328 -9.384 -11.542 1.00 91.62 170 GLN A CA 1
ATOM 1328 C C . GLN A 1 170 ? -8.369 -8.296 -12.040 1.00 91.62 170 GLN A C 1
ATOM 1330 O O . GLN A 1 170 ? -8.390 -7.180 -11.520 1.00 91.62 170 GLN A O 1
ATOM 1335 N N . PHE A 1 171 ? -7.548 -8.583 -13.059 1.00 90.81 171 PHE A N 1
ATOM 1336 C CA . PHE A 1 171 ? -6.601 -7.594 -13.582 1.00 90.81 171 PHE A CA 1
ATOM 1337 C C . PHE A 1 171 ? -7.293 -6.400 -14.221 1.00 90.81 171 PHE A C 1
ATOM 1339 O O . PHE A 1 171 ? -6.918 -5.263 -13.954 1.00 90.81 171 PHE A O 1
ATOM 1346 N N . ALA A 1 172 ? -8.314 -6.652 -15.041 1.00 91.56 172 ALA A N 1
ATOM 1347 C CA . ALA A 1 172 ? -9.045 -5.592 -15.717 1.00 91.56 172 ALA A CA 1
ATOM 1348 C C . ALA A 1 172 ? -9.702 -4.652 -14.698 1.00 91.56 172 ALA A C 1
ATOM 1350 O O . ALA A 1 172 ? -9.629 -3.432 -14.851 1.00 91.56 172 ALA A O 1
ATOM 1351 N N . LEU A 1 173 ? -10.269 -5.207 -13.620 1.00 93.00 173 LEU A N 1
ATOM 1352 C CA . LEU A 1 173 ? -10.825 -4.412 -12.527 1.00 93.00 173 LEU A CA 1
ATOM 1353 C C . LEU A 1 173 ? -9.743 -3.595 -11.810 1.00 93.00 173 LEU A C 1
ATOM 1355 O O . LEU A 1 173 ? -9.924 -2.392 -11.626 1.00 93.00 173 LEU A O 1
ATOM 1359 N N . VAL A 1 174 ? -8.626 -4.224 -11.432 1.00 93.25 174 VAL A N 1
ATOM 1360 C CA . VAL A 1 174 ? -7.496 -3.564 -10.756 1.00 93.25 174 VAL A CA 1
ATOM 1361 C C . VAL A 1 174 ? -6.947 -2.418 -11.605 1.00 93.25 174 VAL A C 1
ATOM 1363 O O . VAL A 1 174 ? -6.847 -1.294 -11.119 1.00 93.25 174 VAL A O 1
ATOM 1366 N N . ARG A 1 175 ? -6.674 -2.675 -12.888 1.00 93.81 175 ARG A N 1
ATOM 1367 C CA . ARG A 1 175 ? -6.175 -1.685 -13.847 1.00 93.81 175 ARG A CA 1
ATOM 1368 C C . ARG A 1 175 ? -7.130 -0.504 -13.976 1.00 93.81 175 ARG A C 1
ATOM 1370 O O . ARG A 1 175 ? -6.713 0.638 -13.825 1.00 93.81 175 ARG A O 1
ATOM 1377 N N . ASN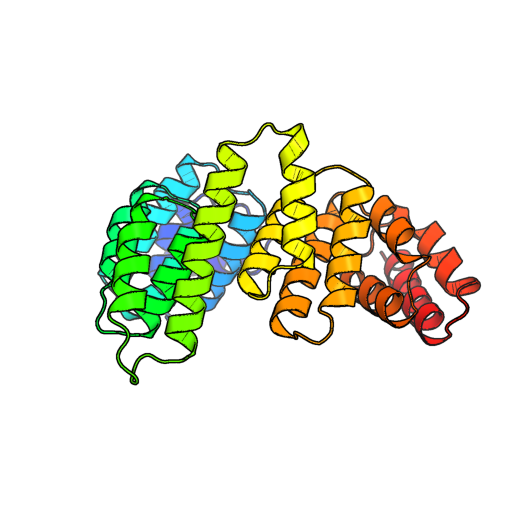 A 1 176 ? -8.409 -0.772 -14.237 1.00 94.69 176 ASN A N 1
ATOM 1378 C CA . ASN A 1 176 ? -9.393 0.289 -14.424 1.00 94.69 176 ASN A CA 1
ATOM 1379 C C . ASN A 1 176 ? -9.543 1.124 -13.145 1.00 94.69 176 ASN A C 1
ATOM 1381 O O . ASN A 1 176 ? -9.480 2.346 -13.210 1.00 94.69 176 ASN A O 1
ATOM 1385 N N . THR A 1 177 ? -9.653 0.470 -11.984 1.00 94.69 177 THR A N 1
ATOM 1386 C CA . THR A 1 177 ? -9.793 1.166 -10.697 1.00 94.69 177 THR A CA 1
ATOM 1387 C C . THR A 1 177 ? -8.570 2.031 -10.396 1.00 94.69 177 THR A C 1
ATOM 1389 O O . THR A 1 177 ? -8.732 3.185 -10.021 1.00 94.69 177 THR A O 1
ATOM 1392 N N . LEU A 1 178 ? -7.351 1.535 -10.630 1.00 95.31 178 LEU A N 1
ATOM 1393 C CA . LEU A 1 178 ? -6.118 2.300 -10.413 1.00 95.31 178 LEU A CA 1
ATOM 1394 C C . LEU A 1 178 ? -6.088 3.616 -11.215 1.00 95.31 178 LEU A C 1
ATOM 1396 O O . LEU A 1 178 ? -5.626 4.649 -10.726 1.00 95.31 178 LEU A O 1
ATOM 1400 N N . LE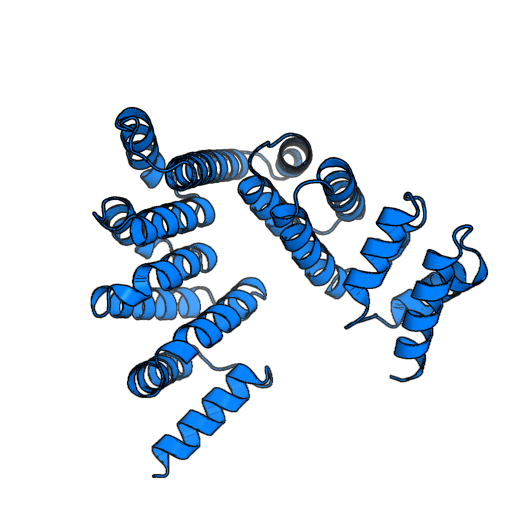U A 1 179 ? -6.626 3.591 -12.435 1.00 95.44 179 LEU A N 1
ATOM 1401 C CA . LEU A 1 179 ? -6.661 4.752 -13.321 1.00 95.44 179 LEU A CA 1
ATOM 1402 C C . LEU A 1 179 ? -7.840 5.695 -13.041 1.00 95.44 179 LEU A C 1
ATOM 1404 O O . LEU A 1 179 ? -7.757 6.867 -13.392 1.00 95.44 179 LEU A O 1
ATOM 1408 N N . THR A 1 180 ? -8.930 5.244 -12.416 1.00 95.88 180 THR A N 1
ATOM 1409 C CA . THR A 1 180 ? -10.142 6.072 -12.245 1.00 95.88 180 THR A CA 1
ATOM 1410 C C . THR A 1 180 ? -10.477 6.441 -10.805 1.00 95.88 180 THR A C 1
ATOM 1412 O O . THR A 1 180 ? -11.266 7.355 -10.592 1.00 95.88 180 THR A O 1
ATOM 1415 N N . GLU A 1 181 ? -9.929 5.741 -9.816 1.00 96.31 181 GLU A N 1
ATOM 1416 C CA . GLU A 1 181 ? -10.265 5.930 -8.404 1.00 96.31 181 GLU A CA 1
ATOM 1417 C C . GLU A 1 181 ? -9.797 7.299 -7.888 1.00 96.31 181 GLU A C 1
ATOM 1419 O O . GLU A 1 181 ? -8.596 7.578 -7.935 1.00 96.31 181 GLU A O 1
ATOM 1424 N N . PRO A 1 182 ? -10.694 8.152 -7.358 1.00 93.12 182 PRO A N 1
ATOM 1425 C CA . PRO A 1 182 ? -10.310 9.475 -6.871 1.00 93.12 182 PRO A CA 1
ATOM 1426 C C . PRO A 1 182 ? -9.580 9.439 -5.519 1.00 93.12 182 PRO A C 1
ATOM 1428 O O . PRO A 1 182 ? -8.757 10.320 -5.261 1.00 93.12 182 PRO A O 1
ATOM 1431 N N . ASN A 1 183 ? -9.796 8.422 -4.676 1.00 95.62 183 ASN A N 1
ATOM 1432 C CA . ASN A 1 183 ? -9.106 8.304 -3.394 1.00 95.62 183 ASN A CA 1
ATOM 1433 C C . ASN A 1 183 ? -7.675 7.763 -3.579 1.00 95.62 183 ASN A C 1
ATOM 1435 O O . ASN A 1 183 ? -7.461 6.607 -3.950 1.00 95.62 183 ASN A O 1
ATOM 1439 N N . TRP A 1 184 ? -6.675 8.597 -3.285 1.00 95.62 184 TRP A N 1
ATOM 1440 C CA . TRP A 1 184 ? -5.267 8.253 -3.499 1.00 95.62 184 TRP A CA 1
ATOM 1441 C C . TRP A 1 184 ? -4.786 7.055 -2.682 1.00 95.62 184 TRP A C 1
ATOM 1443 O O . TRP A 1 184 ? -3.923 6.310 -3.146 1.00 95.62 184 TRP A O 1
ATOM 1453 N N . LEU A 1 185 ? -5.357 6.836 -1.498 1.00 94.94 185 LEU A N 1
ATOM 1454 C CA . LEU A 1 185 ? -4.958 5.735 -0.633 1.00 94.94 185 LEU A CA 1
ATOM 1455 C C . LEU A 1 185 ? -5.512 4.403 -1.161 1.00 94.94 185 LEU A C 1
ATOM 1457 O O . LEU A 1 185 ? -4.813 3.390 -1.124 1.00 94.94 185 LEU A O 1
ATOM 1461 N N . VAL A 1 186 ? -6.710 4.415 -1.761 1.00 96.38 186 VAL A N 1
ATOM 1462 C CA . VAL A 1 186 ? -7.245 3.255 -2.496 1.00 96.38 186 VAL A CA 1
ATOM 1463 C C . VAL A 1 186 ? -6.364 2.945 -3.711 1.00 96.38 186 VAL A C 1
ATOM 1465 O O . VAL A 1 186 ? -6.020 1.786 -3.928 1.00 96.38 186 VAL A O 1
ATOM 1468 N N . ARG A 1 187 ? -5.915 3.960 -4.467 1.00 95.81 187 ARG A N 1
ATOM 1469 C CA . ARG A 1 187 ? -4.955 3.753 -5.570 1.00 95.81 187 ARG A CA 1
ATOM 1470 C C . ARG A 1 187 ? -3.659 3.107 -5.085 1.00 95.81 187 ARG A C 1
ATOM 1472 O O . ARG A 1 187 ? -3.185 2.155 -5.697 1.00 95.81 187 ARG A O 1
ATOM 1479 N N . GLY A 1 188 ? -3.108 3.584 -3.972 1.00 92.56 188 GLY A N 1
ATOM 1480 C CA . GLY A 1 188 ? -1.900 3.013 -3.383 1.00 92.56 188 GLY A CA 1
ATOM 1481 C C . GLY A 1 188 ? -2.072 1.560 -2.928 1.00 92.56 188 GLY A C 1
ATOM 1482 O O . GLY A 1 188 ? -1.177 0.743 -3.135 1.00 92.56 188 GLY A O 1
ATOM 1483 N N . ASP A 1 189 ? -3.236 1.204 -2.379 1.00 90.00 189 ASP A N 1
ATOM 1484 C CA . ASP A 1 189 ? -3.593 -0.188 -2.081 1.00 90.00 189 ASP A CA 1
ATOM 1485 C C . ASP A 1 189 ? -3.582 -1.061 -3.338 1.00 90.00 189 ASP A C 1
ATOM 1487 O O . ASP A 1 189 ? -2.972 -2.130 -3.346 1.00 90.00 189 ASP A O 1
ATOM 1491 N N . ILE A 1 190 ? -4.203 -0.583 -4.414 1.00 92.62 190 ILE A N 1
ATOM 1492 C CA . ILE A 1 190 ? -4.272 -1.295 -5.691 1.00 92.62 190 ILE A CA 1
ATOM 1493 C C . ILE A 1 190 ? -2.882 -1.459 -6.310 1.00 92.62 190 ILE A C 1
ATOM 1495 O O . ILE A 1 190 ? -2.525 -2.550 -6.754 1.00 92.62 190 ILE A O 1
ATOM 1499 N N . ALA A 1 191 ? -2.075 -0.399 -6.299 1.00 92.94 191 ALA A N 1
ATOM 1500 C CA . ALA A 1 191 ? -0.693 -0.443 -6.758 1.00 92.94 191 ALA A CA 1
ATOM 1501 C C . ALA A 1 191 ? 0.120 -1.478 -5.960 1.00 92.94 191 ALA A C 1
ATOM 1503 O O . ALA A 1 191 ? 0.837 -2.289 -6.547 1.00 92.94 191 ALA A O 1
ATOM 1504 N N . ARG A 1 192 ? -0.057 -1.544 -4.633 1.00 89.00 192 ARG A N 1
ATOM 1505 C CA . ARG A 1 192 ? 0.573 -2.578 -3.795 1.00 89.00 192 ARG A CA 1
ATOM 1506 C C . ARG A 1 192 ? 0.120 -3.996 -4.158 1.00 89.00 192 ARG A C 1
ATOM 1508 O O . ARG A 1 192 ? 0.949 -4.898 -4.133 1.00 89.00 192 ARG A O 1
ATOM 1515 N N . MET A 1 193 ? -1.135 -4.213 -4.562 1.00 87.06 193 MET A N 1
ATOM 1516 C CA . MET A 1 193 ? -1.591 -5.527 -5.058 1.00 87.06 193 MET A CA 1
ATOM 1517 C C . MET A 1 193 ? -0.882 -5.952 -6.355 1.00 87.06 193 MET A C 1
ATOM 1519 O O . MET A 1 193 ? -0.759 -7.144 -6.632 1.00 87.06 193 MET A O 1
ATOM 1523 N N . LEU A 1 194 ? -0.402 -4.988 -7.144 1.00 88.19 194 LEU A N 1
ATOM 1524 C CA . LEU A 1 194 ? 0.340 -5.233 -8.378 1.00 88.19 194 LEU A CA 1
ATOM 1525 C C . LEU A 1 194 ? 1.841 -5.462 -8.158 1.00 88.19 194 LEU A C 1
ATOM 1527 O O . LEU A 1 194 ? 2.492 -6.012 -9.047 1.00 88.19 194 LEU A O 1
ATOM 1531 N N . SER A 1 195 ? 2.399 -5.111 -6.993 1.00 82.25 195 SER A N 1
ATOM 1532 C CA . SER A 1 195 ? 3.852 -5.172 -6.760 1.00 82.25 195 SER A CA 1
ATOM 1533 C C . SER A 1 195 ? 4.430 -6.576 -6.977 1.00 82.25 195 SER A C 1
ATOM 1535 O O . SER A 1 195 ? 5.478 -6.714 -7.605 1.00 82.25 195 SER A O 1
ATOM 1537 N N . LYS A 1 196 ? 3.704 -7.622 -6.554 1.00 74.75 196 LYS A N 1
ATOM 1538 C CA . LYS A 1 196 ? 4.105 -9.039 -6.674 1.00 74.75 196 LYS A CA 1
ATOM 1539 C C . LYS A 1 196 ? 3.521 -9.759 -7.898 1.00 74.75 196 LYS A C 1
ATOM 1541 O O . LYS A 1 196 ? 3.757 -10.951 -8.071 1.00 74.75 196 LYS A O 1
ATOM 1546 N N . ARG A 1 197 ? 2.738 -9.082 -8.745 1.00 81.50 197 ARG A N 1
ATOM 1547 C CA . ARG A 1 197 ? 2.070 -9.718 -9.893 1.00 81.50 197 ARG A CA 1
ATOM 1548 C C . ARG A 1 197 ? 3.026 -9.852 -11.081 1.00 81.50 197 ARG A C 1
ATOM 1550 O O . ARG A 1 197 ? 3.557 -8.852 -11.542 1.00 81.50 197 ARG A O 1
ATOM 1557 N N . ALA A 1 198 ? 3.230 -11.043 -11.631 1.00 70.25 198 ALA A N 1
ATOM 1558 C CA . ALA A 1 198 ? 4.004 -11.190 -12.868 1.00 70.25 198 ALA A CA 1
ATOM 1559 C C . ALA A 1 198 ? 3.248 -10.605 -14.081 1.00 70.25 198 ALA A C 1
ATOM 1561 O O . ALA A 1 198 ? 2.018 -10.656 -14.119 1.00 70.25 198 ALA A O 1
ATOM 1562 N N . GLY A 1 199 ? 3.980 -10.067 -15.062 1.00 75.44 199 GLY A N 1
ATOM 1563 C CA . GLY A 1 199 ? 3.412 -9.526 -16.304 1.00 75.44 199 GLY A CA 1
ATOM 1564 C C . GLY A 1 199 ? 4.041 -8.197 -16.722 1.00 75.44 199 GLY A C 1
ATOM 1565 O O . GLY A 1 199 ? 4.235 -7.306 -15.894 1.00 75.44 199 GLY A O 1
ATOM 1566 N N . ALA A 1 200 ? 4.367 -8.065 -18.011 1.00 70.75 200 ALA A N 1
ATOM 1567 C CA . ALA A 1 200 ? 4.936 -6.838 -18.577 1.00 70.75 200 ALA A CA 1
ATOM 1568 C C . ALA A 1 200 ? 3.917 -5.680 -18.609 1.00 70.75 200 ALA A C 1
ATOM 1570 O O . ALA A 1 200 ? 4.283 -4.514 -18.479 1.00 70.75 200 ALA A O 1
ATOM 1571 N N . ASP A 1 201 ? 2.628 -6.006 -18.708 1.00 84.50 201 ASP A N 1
ATOM 1572 C CA . ASP A 1 201 ? 1.499 -5.074 -18.644 1.00 84.50 201 ASP A CA 1
ATOM 1573 C C . ASP A 1 201 ? 1.367 -4.369 -17.284 1.00 84.50 201 ASP A C 1
ATOM 1575 O O . ASP A 1 201 ? 0.824 -3.263 -17.206 1.00 84.50 201 ASP A O 1
ATOM 1579 N N . VAL A 1 202 ? 1.904 -4.970 -16.217 1.00 90.44 202 VAL A N 1
ATOM 1580 C CA . VAL A 1 202 ? 1.924 -4.380 -14.875 1.00 90.44 202 VAL A CA 1
ATOM 1581 C C . VAL A 1 202 ? 2.766 -3.105 -14.842 1.00 90.44 202 VAL A C 1
ATOM 1583 O O . VAL A 1 202 ? 2.349 -2.115 -14.244 1.00 90.44 202 VAL A O 1
ATOM 1586 N N . TRP A 1 203 ? 3.927 -3.084 -15.502 1.00 92.38 203 TRP A N 1
ATOM 1587 C CA . TRP A 1 203 ? 4.738 -1.868 -15.554 1.00 92.38 203 TRP A CA 1
ATOM 1588 C C . TRP A 1 203 ? 4.025 -0.753 -16.301 1.00 92.38 203 TRP A C 1
ATOM 1590 O O . TRP A 1 203 ? 3.999 0.381 -15.823 1.00 92.38 203 TRP A O 1
ATOM 1600 N N . THR A 1 204 ? 3.392 -1.089 -17.427 1.00 92.62 204 THR A N 1
ATOM 1601 C CA . THR A 1 204 ? 2.613 -0.129 -18.205 1.00 92.62 204 THR A CA 1
ATOM 1602 C C . THR A 1 204 ? 1.545 0.534 -17.343 1.00 92.62 204 THR A C 1
ATOM 1604 O O . THR A 1 204 ? 1.547 1.754 -17.228 1.00 92.62 204 THR A O 1
ATOM 1607 N N . VAL A 1 205 ? 0.710 -0.240 -16.643 1.00 94.94 205 VAL A N 1
ATOM 1608 C CA . VAL A 1 205 ? -0.350 0.354 -15.812 1.00 94.94 205 VAL A CA 1
ATOM 1609 C C . VAL A 1 205 ? 0.191 1.167 -14.629 1.00 94.94 205 VAL A C 1
ATOM 1611 O O . VAL A 1 205 ? -0.384 2.205 -14.305 1.00 94.94 205 VAL A O 1
ATOM 1614 N N . LEU A 1 206 ? 1.275 0.737 -13.970 1.00 95.38 206 LEU A N 1
ATOM 1615 C CA . LEU A 1 206 ? 1.827 1.479 -12.829 1.00 95.38 206 LEU A CA 1
ATOM 1616 C C . LEU A 1 206 ? 2.347 2.855 -13.261 1.00 95.38 206 LEU A C 1
ATOM 1618 O O . LEU A 1 206 ? 2.082 3.848 -12.582 1.00 95.38 206 LEU A O 1
ATOM 1622 N N . PHE A 1 207 ? 3.027 2.929 -14.405 1.00 95.69 207 PHE A N 1
ATOM 1623 C CA . PHE A 1 207 ? 3.503 4.201 -14.940 1.00 95.69 207 PHE A CA 1
ATOM 1624 C C . PHE A 1 207 ? 2.386 5.052 -15.554 1.00 95.69 207 PHE A C 1
ATOM 1626 O O . PHE A 1 207 ? 2.367 6.252 -15.304 1.00 95.69 207 PHE A O 1
ATOM 1633 N N . ASP A 1 208 ? 1.406 4.460 -16.246 1.00 96.06 208 ASP A N 1
ATOM 1634 C CA . ASP A 1 208 ? 0.213 5.192 -16.714 1.00 96.06 208 ASP A CA 1
ATOM 1635 C C . ASP A 1 208 ? -0.532 5.817 -15.529 1.00 96.06 208 ASP A C 1
ATOM 1637 O O . ASP A 1 208 ? -1.051 6.933 -15.590 1.00 96.06 208 ASP A O 1
ATOM 1641 N N . SER A 1 209 ? -0.567 5.095 -14.408 1.00 96.69 209 SER A N 1
ATOM 1642 C CA . SER A 1 209 ? -1.143 5.601 -13.178 1.00 96.69 209 SER A CA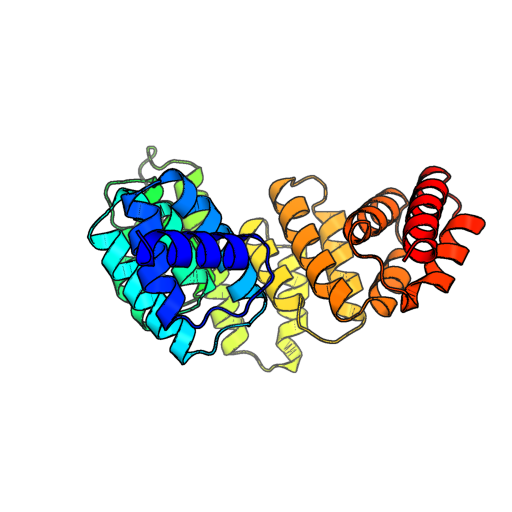 1
ATOM 1643 C C . SER A 1 209 ? -0.312 6.717 -12.550 1.00 96.69 209 SER A C 1
ATOM 1645 O O . SER A 1 209 ? -0.913 7.656 -12.030 1.00 96.69 209 SER A O 1
ATOM 1647 N N . TYR A 1 210 ? 1.019 6.617 -12.557 1.00 96.19 210 TYR A N 1
ATOM 1648 C CA . TYR A 1 210 ? 1.894 7.700 -12.107 1.00 96.19 210 TYR A CA 1
ATOM 1649 C C . TYR A 1 210 ? 1.654 8.961 -12.941 1.00 96.19 210 TYR A C 1
ATOM 1651 O O . TYR A 1 210 ? 1.337 9.999 -12.370 1.00 96.19 210 TYR A O 1
ATOM 1659 N N . GLU A 1 211 ? 1.707 8.853 -14.269 1.00 96.38 211 GLU A N 1
ATOM 1660 C CA . GLU A 1 211 ? 1.514 9.972 -15.199 1.00 96.38 211 GLU A CA 1
ATOM 1661 C C . GLU A 1 211 ? 0.163 10.655 -14.976 1.00 96.38 211 GLU A C 1
ATOM 1663 O O . GLU A 1 211 ? 0.080 11.875 -14.831 1.00 96.38 211 GLU A O 1
ATOM 1668 N N . ARG A 1 212 ? -0.907 9.863 -14.854 1.00 96.75 212 ARG A N 1
ATOM 1669 C CA . ARG A 1 212 ? -2.261 10.382 -14.642 1.00 96.75 212 ARG A CA 1
ATOM 1670 C C . ARG A 1 212 ? -2.426 11.142 -13.328 1.00 96.75 212 ARG A C 1
ATOM 1672 O O . ARG A 1 212 ? -3.226 12.073 -13.254 1.00 96.75 212 ARG A O 1
ATOM 1679 N N . TRP A 1 213 ? -1.717 10.723 -12.285 1.00 96.19 213 TRP A N 1
ATOM 1680 C CA . TRP A 1 213 ? -1.887 11.232 -10.924 1.00 96.19 213 TRP A CA 1
ATOM 1681 C C . TRP A 1 213 ? -0.630 11.931 -10.390 1.00 96.19 213 TRP A C 1
ATOM 1683 O O . TRP A 1 213 ? -0.484 12.080 -9.175 1.00 96.19 213 TRP A O 1
ATOM 1693 N N . ALA A 1 214 ? 0.252 12.398 -11.280 1.00 93.94 214 ALA A N 1
ATOM 1694 C CA . ALA A 1 214 ? 1.524 13.036 -10.936 1.00 93.94 214 ALA A CA 1
ATOM 1695 C C . ALA A 1 214 ? 1.351 14.306 -10.078 1.00 93.94 214 ALA A C 1
ATOM 1697 O O . ALA A 1 214 ? 2.245 14.681 -9.325 1.00 93.94 214 ALA A O 1
ATOM 1698 N N . SER A 1 215 ? 0.174 14.935 -10.131 1.00 94.38 215 SER A N 1
ATOM 1699 C CA . SER A 1 215 ? -0.194 16.103 -9.322 1.00 94.38 215 SER A CA 1
ATOM 1700 C C . SER A 1 215 ? -0.647 15.776 -7.893 1.00 94.38 215 SER A C 1
ATOM 1702 O O . SER A 1 215 ? -0.998 16.689 -7.151 1.00 94.38 215 SER A O 1
ATOM 1704 N N . THR A 1 216 ? -0.671 14.499 -7.486 1.00 95.56 216 THR A N 1
ATOM 1705 C CA . THR A 1 216 ? -1.041 14.070 -6.125 1.00 95.56 216 THR A CA 1
ATOM 1706 C C . THR A 1 216 ? 0.201 13.586 -5.360 1.00 95.56 216 THR A C 1
ATOM 1708 O O . THR A 1 216 ? 0.548 12.407 -5.473 1.00 95.56 216 THR A O 1
ATOM 1711 N N . PRO A 1 217 ? 0.867 14.431 -4.547 1.00 94.06 217 PRO A N 1
ATOM 1712 C CA . PRO A 1 217 ? 2.150 14.090 -3.921 1.00 94.06 217 PRO A CA 1
ATOM 1713 C C . PRO A 1 217 ? 2.105 12.826 -3.055 1.00 94.06 217 PRO A C 1
ATOM 1715 O O . PRO A 1 217 ? 2.996 11.983 -3.141 1.00 94.06 217 PRO A O 1
ATOM 1718 N N . GLN A 1 218 ? 1.030 12.651 -2.279 1.00 92.94 218 GLN A N 1
ATOM 1719 C CA . GLN A 1 218 ? 0.837 11.476 -1.423 1.00 92.94 218 GLN A CA 1
ATOM 1720 C C . GLN A 1 218 ? 0.801 10.188 -2.253 1.00 92.94 218 GLN A C 1
ATOM 1722 O O . GLN A 1 218 ? 1.377 9.173 -1.872 1.00 92.94 218 GLN A O 1
ATOM 1727 N N . TYR A 1 219 ? 0.164 10.238 -3.425 1.00 94.38 219 TYR A N 1
ATOM 1728 C CA . TYR A 1 219 ? 0.123 9.101 -4.334 1.00 94.38 219 TYR A CA 1
ATOM 1729 C C . TYR A 1 219 ? 1.476 8.848 -5.000 1.00 94.38 219 TYR A C 1
ATOM 1731 O O . TYR A 1 219 ? 1.905 7.701 -5.083 1.00 94.38 219 TYR A O 1
ATOM 1739 N N . VAL A 1 220 ? 2.160 9.910 -5.440 1.00 93.75 220 VAL A N 1
ATOM 1740 C CA . VAL A 1 220 ? 3.483 9.834 -6.082 1.00 93.75 220 VAL A CA 1
ATOM 1741 C C . VAL A 1 220 ? 4.518 9.177 -5.166 1.00 93.75 220 VAL A C 1
ATOM 1743 O O . VAL A 1 220 ? 5.356 8.406 -5.640 1.00 93.75 220 VAL A O 1
ATOM 1746 N N . GLN A 1 221 ? 4.441 9.432 -3.859 1.00 90.50 221 GLN A N 1
ATOM 1747 C CA . GLN A 1 221 ? 5.272 8.747 -2.873 1.00 90.50 221 GLN A CA 1
ATOM 1748 C C . GLN A 1 221 ? 4.970 7.240 -2.838 1.00 90.50 221 GLN A C 1
ATOM 1750 O O . GLN A 1 221 ? 5.872 6.425 -3.025 1.00 90.50 221 GLN A O 1
ATOM 1755 N N . MET A 1 222 ? 3.698 6.860 -2.677 1.00 90.19 222 MET A N 1
ATOM 1756 C CA . MET A 1 222 ? 3.300 5.450 -2.592 1.00 90.19 222 MET A CA 1
ATOM 1757 C C . MET A 1 222 ? 3.601 4.654 -3.862 1.00 90.19 222 MET A C 1
ATOM 1759 O O . MET A 1 222 ? 4.084 3.524 -3.787 1.00 90.19 222 MET A O 1
ATOM 1763 N N . ILE A 1 223 ? 3.297 5.210 -5.039 1.00 94.12 223 ILE A N 1
ATOM 1764 C CA . ILE A 1 223 ? 3.568 4.527 -6.309 1.00 94.12 223 ILE A CA 1
ATOM 1765 C C . ILE A 1 223 ? 5.077 4.372 -6.515 1.00 94.12 223 ILE A C 1
ATOM 1767 O O . ILE A 1 223 ? 5.511 3.335 -7.001 1.00 94.12 223 ILE A O 1
ATOM 1771 N N . GLY A 1 224 ? 5.888 5.329 -6.052 1.00 91.38 224 GLY A N 1
ATOM 1772 C CA . GLY A 1 224 ? 7.346 5.224 -6.057 1.00 91.38 224 GLY A CA 1
ATOM 1773 C C . GLY A 1 224 ? 7.863 4.046 -5.232 1.00 91.38 224 GLY A C 1
ATOM 1774 O O . GLY A 1 224 ? 8.720 3.299 -5.704 1.00 91.38 224 GLY A O 1
ATOM 1775 N N . GLU A 1 225 ? 7.305 3.826 -4.039 1.00 87.25 225 GLU A N 1
ATOM 1776 C CA . GLU A 1 225 ? 7.624 2.658 -3.204 1.00 87.25 225 GLU A CA 1
ATOM 1777 C C . GLU A 1 225 ? 7.247 1.345 -3.902 1.00 87.25 225 GLU A C 1
ATOM 1779 O O . GLU A 1 225 ? 8.035 0.398 -3.912 1.00 87.25 225 GLU A O 1
ATOM 1784 N N . VAL A 1 226 ? 6.070 1.292 -4.534 1.00 89.81 226 VAL A N 1
ATOM 1785 C CA . VAL A 1 226 ? 5.608 0.120 -5.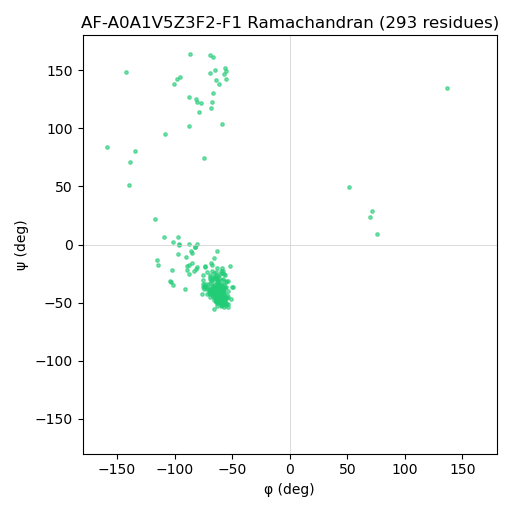297 1.00 89.81 226 VAL A CA 1
ATOM 1786 C C . VAL A 1 226 ? 6.533 -0.171 -6.478 1.00 89.81 226 VAL A C 1
ATOM 1788 O O . VAL A 1 226 ? 6.927 -1.322 -6.673 1.00 89.81 226 VAL A O 1
ATOM 1791 N N . LEU A 1 227 ? 6.902 0.857 -7.245 1.00 91.50 227 LEU A N 1
ATOM 1792 C CA . LEU A 1 227 ? 7.811 0.743 -8.384 1.00 91.50 227 LEU A CA 1
ATOM 1793 C C . LEU A 1 227 ? 9.185 0.231 -7.936 1.00 91.50 227 LEU A C 1
ATOM 1795 O O . LEU A 1 227 ? 9.685 -0.737 -8.503 1.00 91.50 227 LEU A O 1
ATOM 1799 N N . GLY A 1 228 ? 9.753 0.808 -6.873 1.00 87.19 228 GLY A N 1
ATOM 1800 C CA . GLY A 1 228 ? 11.041 0.381 -6.322 1.00 87.19 228 GLY A CA 1
ATOM 1801 C C . GLY A 1 228 ? 11.018 -1.042 -5.754 1.00 87.19 228 GLY A C 1
ATOM 1802 O O . GLY A 1 228 ? 11.946 -1.815 -5.981 1.00 87.19 228 GLY A O 1
ATOM 1803 N N . GLN A 1 229 ? 9.947 -1.432 -5.052 1.00 83.31 229 GLN A N 1
ATOM 1804 C CA . GLN A 1 229 ? 9.779 -2.809 -4.572 1.00 83.31 229 GLN A CA 1
ATOM 1805 C C . GLN A 1 229 ? 9.713 -3.794 -5.733 1.00 83.31 229 GLN A C 1
ATOM 1807 O O . GLN A 1 229 ? 10.395 -4.814 -5.706 1.00 83.31 229 GLN A O 1
ATOM 1812 N N . ARG A 1 230 ? 8.916 -3.482 -6.757 1.00 88.62 230 ARG A N 1
ATOM 1813 C CA . ARG A 1 230 ? 8.758 -4.336 -7.930 1.00 88.62 230 ARG A CA 1
ATOM 1814 C C . ARG A 1 230 ? 10.047 -4.432 -8.750 1.00 88.62 230 ARG A C 1
ATOM 1816 O O . ARG A 1 230 ? 10.364 -5.510 -9.245 1.00 88.62 230 ARG A O 1
ATOM 1823 N N . TYR A 1 231 ? 10.810 -3.344 -8.839 1.00 88.31 231 TYR A N 1
ATOM 1824 C CA . TYR A 1 231 ? 12.069 -3.287 -9.581 1.00 88.31 231 TYR A CA 1
ATOM 1825 C C . TYR A 1 231 ? 13.069 -4.339 -9.090 1.00 88.31 231 TYR A C 1
ATOM 1827 O O . TYR A 1 231 ? 13.768 -4.955 -9.885 1.00 88.31 231 TYR A O 1
ATOM 1835 N N . ARG A 1 232 ? 13.067 -4.630 -7.782 1.00 82.44 232 ARG A N 1
ATOM 1836 C CA . ARG A 1 232 ? 13.903 -5.685 -7.184 1.00 82.44 232 ARG A CA 1
ATOM 1837 C C . ARG A 1 232 ? 13.577 -7.098 -7.688 1.00 82.44 232 ARG A C 1
ATOM 1839 O O . ARG A 1 232 ? 14.410 -7.981 -7.529 1.00 82.44 232 ARG A O 1
ATOM 1846 N N . PHE A 1 233 ? 12.386 -7.321 -8.246 1.00 81.12 233 PHE A N 1
ATOM 1847 C CA . PHE A 1 233 ? 11.941 -8.623 -8.757 1.00 81.12 233 PHE A CA 1
ATOM 1848 C C . PHE A 1 233 ? 11.971 -8.715 -10.287 1.00 81.12 233 PHE A C 1
ATOM 1850 O O . PHE A 1 233 ? 12.183 -9.800 -10.819 1.00 81.12 233 PHE A O 1
ATOM 1857 N N . ASP A 1 234 ? 11.738 -7.603 -10.987 1.00 85.12 234 ASP A N 1
ATOM 1858 C CA . ASP A 1 234 ? 11.700 -7.536 -12.454 1.00 85.12 234 ASP A CA 1
ATOM 1859 C C . ASP A 1 234 ? 12.404 -6.264 -12.976 1.00 85.12 234 ASP A C 1
ATOM 1861 O O . ASP A 1 234 ? 11.748 -5.323 -13.436 1.00 85.12 234 ASP A O 1
ATOM 1865 N N . PRO A 1 235 ? 13.744 -6.196 -12.872 1.00 84.38 235 PRO A N 1
ATOM 1866 C CA . PRO A 1 235 ? 14.508 -5.015 -13.274 1.00 84.38 235 PRO A CA 1
ATOM 1867 C C . PRO A 1 235 ? 14.474 -4.782 -14.794 1.00 84.38 235 PRO A C 1
ATOM 1869 O O . PRO A 1 235 ? 14.264 -3.662 -15.258 1.00 84.38 235 PRO A O 1
ATOM 1872 N N . THR A 1 236 ? 14.540 -5.850 -15.594 1.00 81.12 236 THR A N 1
ATOM 1873 C CA . THR A 1 236 ? 14.564 -5.745 -17.061 1.00 81.12 236 THR A CA 1
ATOM 1874 C C . THR A 1 236 ? 13.245 -5.220 -17.633 1.00 81.12 236 THR A C 1
ATOM 1876 O O . THR A 1 236 ? 13.255 -4.391 -18.548 1.00 81.12 236 THR A O 1
ATOM 1879 N N . GLY A 1 237 ? 12.098 -5.643 -17.083 1.00 85.62 237 GLY A N 1
ATOM 1880 C CA . GLY A 1 237 ? 10.791 -5.122 -17.488 1.00 85.62 237 GLY A CA 1
ATOM 1881 C C . GLY A 1 237 ? 10.611 -3.630 -17.182 1.00 85.62 237 GLY A C 1
ATOM 1882 O O . GLY A 1 237 ? 9.913 -2.931 -17.918 1.00 85.62 237 GLY A O 1
ATOM 1883 N N . TYR A 1 238 ? 11.282 -3.123 -16.144 1.00 89.50 238 TYR A N 1
ATOM 1884 C CA . TYR A 1 238 ? 11.173 -1.737 -15.695 1.00 89.50 238 TYR A CA 1
ATOM 1885 C C . TYR A 1 238 ? 11.705 -0.739 -16.724 1.00 89.50 238 TYR A C 1
ATOM 1887 O O . TYR A 1 238 ? 10.967 0.144 -17.164 1.00 89.50 238 TYR A O 1
ATOM 1895 N N . ILE A 1 239 ? 12.966 -0.897 -17.151 1.00 86.50 239 ILE A N 1
ATOM 1896 C CA . ILE A 1 239 ? 13.595 0.031 -18.106 1.00 86.50 239 ILE A CA 1
ATOM 1897 C C . ILE A 1 239 ? 12.898 -0.035 -19.470 1.00 86.50 239 ILE A C 1
ATOM 1899 O O . ILE A 1 239 ? 12.638 0.998 -20.095 1.00 86.50 239 ILE A O 1
ATOM 1903 N N . ALA A 1 240 ? 12.503 -1.236 -19.905 1.00 85.56 240 ALA A N 1
ATOM 1904 C CA . ALA A 1 240 ? 11.742 -1.417 -21.138 1.00 85.56 240 ALA A CA 1
ATOM 1905 C C . ALA A 1 240 ? 10.411 -0.639 -21.125 1.00 85.56 240 ALA A C 1
ATOM 1907 O O . ALA A 1 240 ? 10.044 -0.028 -22.132 1.00 85.56 240 ALA A O 1
ATOM 1908 N N . ALA A 1 241 ? 9.716 -0.609 -19.983 1.00 90.06 241 ALA A N 1
ATOM 1909 C CA . ALA A 1 241 ? 8.434 0.075 -19.836 1.00 90.06 241 ALA A CA 1
ATOM 1910 C C . ALA A 1 241 ? 8.532 1.609 -19.798 1.00 90.06 241 ALA A C 1
ATOM 1912 O O . ALA A 1 241 ? 7.526 2.279 -20.047 1.00 90.06 241 ALA A O 1
ATOM 1913 N N . VAL A 1 242 ? 9.711 2.173 -19.506 1.00 91.44 242 VAL A N 1
ATOM 1914 C CA . VAL A 1 242 ? 9.919 3.633 -19.437 1.00 91.44 242 VAL A CA 1
ATOM 1915 C C . VAL A 1 242 ? 10.602 4.210 -20.664 1.00 91.44 242 VAL A C 1
ATOM 1917 O O . VAL A 1 242 ? 10.407 5.386 -20.948 1.00 91.44 242 VAL A O 1
ATOM 1920 N N . LYS A 1 243 ? 11.337 3.412 -21.451 1.00 87.38 243 LYS A N 1
ATOM 1921 C CA . LYS A 1 243 ? 12.118 3.898 -22.607 1.00 87.38 243 LYS A CA 1
ATOM 1922 C C . LYS A 1 243 ? 11.313 4.792 -23.566 1.00 87.38 243 LYS A C 1
ATOM 1924 O O . LYS A 1 243 ? 11.833 5.773 -24.088 1.00 87.38 243 LYS A O 1
ATOM 1929 N N . ARG A 1 244 ? 10.029 4.484 -23.778 1.00 89.25 244 ARG A N 1
ATOM 1930 C CA . ARG A 1 244 ? 9.131 5.223 -24.692 1.00 89.25 244 ARG A CA 1
ATOM 1931 C C . ARG A 1 244 ? 8.236 6.265 -24.010 1.00 89.25 244 ARG A C 1
ATOM 1933 O O . ARG A 1 244 ? 7.360 6.816 -24.668 1.00 89.25 244 ARG A O 1
ATOM 1940 N N . ARG A 1 245 ? 8.420 6.511 -22.712 1.00 94.81 245 ARG A N 1
ATOM 1941 C CA . ARG A 1 245 ? 7.617 7.463 -21.933 1.00 94.81 245 ARG A CA 1
ATOM 1942 C C . ARG A 1 245 ? 8.166 8.888 -22.027 1.00 94.81 245 ARG A C 1
ATOM 1944 O O . ARG A 1 245 ? 9.313 9.055 -22.450 1.00 94.81 245 ARG A O 1
ATOM 1951 N N . PRO A 1 246 ? 7.372 9.904 -21.642 1.00 96.12 246 PRO A N 1
ATOM 1952 C CA . PRO A 1 246 ? 7.834 11.285 -21.584 1.00 96.12 246 PRO A CA 1
ATOM 1953 C C . PRO A 1 246 ? 9.079 11.468 -20.694 1.00 96.12 246 PRO A C 1
ATOM 1955 O O . PRO A 1 246 ? 9.257 10.696 -19.740 1.00 96.12 246 PRO A O 1
ATOM 1958 N N . PRO A 1 247 ? 9.934 12.473 -20.968 1.00 95.81 247 PRO A N 1
ATOM 1959 C CA . PRO A 1 247 ? 11.180 12.695 -20.232 1.00 95.81 247 PRO A CA 1
ATOM 1960 C C . PRO A 1 247 ? 11.010 12.788 -18.713 1.00 95.81 247 PRO A C 1
ATOM 1962 O O . PRO A 1 247 ? 11.788 12.188 -17.975 1.00 95.81 247 PRO A O 1
ATOM 1965 N N . GLU A 1 248 ? 9.960 13.452 -18.230 1.00 94.69 248 GLU A N 1
ATOM 1966 C CA . GLU A 1 248 ? 9.650 13.588 -16.805 1.00 94.69 248 GLU A CA 1
ATOM 1967 C C . GLU A 1 248 ? 9.423 12.232 -16.124 1.00 94.69 248 GLU A C 1
ATOM 1969 O O . GLU A 1 248 ? 9.906 11.993 -15.015 1.00 94.69 248 GLU A O 1
ATOM 1974 N N . THR A 1 249 ? 8.774 11.299 -16.821 1.00 96.38 249 THR A N 1
ATOM 1975 C CA . THR A 1 249 ? 8.524 9.950 -16.310 1.00 96.38 249 THR A CA 1
ATOM 1976 C C . THR A 1 249 ? 9.786 9.101 -16.359 1.00 96.38 249 THR A C 1
ATOM 1978 O O . THR A 1 249 ? 10.040 8.329 -15.433 1.00 96.38 249 THR A O 1
ATOM 1981 N N . ARG A 1 250 ? 10.620 9.263 -17.395 1.00 95.44 250 ARG A N 1
ATOM 1982 C CA . ARG A 1 250 ? 11.932 8.601 -17.467 1.00 95.44 250 ARG A CA 1
ATOM 1983 C C . ARG A 1 250 ? 12.858 9.069 -16.348 1.00 95.44 250 ARG A C 1
ATOM 1985 O O . ARG A 1 250 ? 13.454 8.232 -15.676 1.00 95.44 250 ARG A O 1
ATOM 1992 N N . LEU A 1 251 ? 12.923 10.377 -16.096 1.00 94.75 251 LEU A N 1
ATOM 1993 C CA . LEU A 1 251 ? 13.669 10.960 -14.978 1.00 94.75 251 LEU A CA 1
ATOM 1994 C C . LEU A 1 251 ? 13.196 10.396 -13.642 1.00 94.75 251 LEU A C 1
ATOM 1996 O O . LEU A 1 251 ? 13.997 9.837 -12.892 1.00 94.75 251 LEU A O 1
ATOM 2000 N N . TYR A 1 252 ? 11.888 10.475 -13.385 1.00 94.62 252 TYR A N 1
ATOM 2001 C CA . TYR A 1 252 ? 11.282 9.923 -12.180 1.00 94.62 252 TYR A CA 1
ATOM 2002 C C . TYR A 1 252 ? 11.641 8.441 -12.005 1.00 94.62 252 TYR A C 1
ATOM 2004 O O . TYR A 1 252 ? 12.043 8.022 -10.919 1.00 94.62 252 TYR A O 1
ATOM 2012 N N . ALA A 1 253 ? 11.557 7.648 -13.074 1.00 93.88 253 ALA A N 1
ATOM 2013 C CA . ALA A 1 253 ? 11.863 6.227 -13.031 1.00 93.88 253 ALA A CA 1
ATOM 2014 C C . ALA A 1 253 ? 13.333 5.934 -12.694 1.00 93.88 253 ALA A C 1
ATOM 2016 O O . ALA A 1 253 ? 13.598 5.064 -11.860 1.00 93.88 253 ALA A O 1
ATOM 2017 N N . LEU A 1 254 ? 14.279 6.654 -13.307 1.00 93.38 254 LEU A N 1
ATOM 2018 C CA . LEU A 1 254 ? 15.712 6.506 -13.032 1.00 93.38 254 LEU A CA 1
ATOM 2019 C C . LEU A 1 254 ? 16.058 6.899 -11.589 1.00 93.38 254 LEU A C 1
ATOM 2021 O O . LEU A 1 254 ? 16.884 6.249 -10.948 1.00 93.38 254 LEU A O 1
ATOM 2025 N N . GLU A 1 255 ? 15.401 7.923 -11.041 1.00 91.31 255 GLU A N 1
ATOM 2026 C CA . GLU A 1 255 ? 15.569 8.302 -9.637 1.00 91.31 255 GLU A CA 1
ATOM 2027 C C . GLU A 1 255 ? 15.063 7.231 -8.668 1.00 91.31 255 GLU A C 1
ATOM 2029 O O . GLU A 1 255 ? 15.667 7.021 -7.620 1.00 91.31 255 GLU A O 1
ATOM 2034 N N . ARG A 1 256 ? 13.969 6.525 -8.983 1.00 90.31 256 ARG A N 1
ATOM 2035 C CA . ARG A 1 256 ? 13.435 5.481 -8.086 1.00 90.31 256 ARG A CA 1
ATOM 2036 C C . ARG A 1 256 ? 14.367 4.287 -7.915 1.00 90.31 256 ARG A C 1
ATOM 2038 O O . ARG A 1 256 ? 14.300 3.617 -6.887 1.00 90.31 256 ARG A O 1
ATOM 2045 N N . ILE A 1 257 ? 15.251 4.042 -8.876 1.00 87.94 257 ILE A N 1
ATOM 2046 C CA . ILE A 1 257 ? 16.211 2.935 -8.824 1.00 87.94 257 ILE A CA 1
ATOM 2047 C C . ILE A 1 257 ? 17.617 3.396 -8.427 1.00 87.94 257 ILE A C 1
ATOM 2049 O O . ILE A 1 257 ? 18.526 2.573 -8.346 1.00 87.94 257 ILE A O 1
ATOM 2053 N N . SER A 1 258 ? 17.812 4.689 -8.132 1.00 83.31 258 SER A N 1
ATOM 2054 C CA . SER A 1 258 ? 19.146 5.276 -7.960 1.00 83.31 258 SER A CA 1
ATOM 2055 C C . SER A 1 258 ? 19.961 4.695 -6.815 1.00 83.31 258 SER A C 1
ATOM 2057 O O . SER A 1 258 ? 21.192 4.746 -6.853 1.00 83.31 258 SER A O 1
ATOM 2059 N N . ASP A 1 259 ? 19.290 4.187 -5.789 1.00 80.88 259 ASP A N 1
ATOM 2060 C CA . ASP A 1 259 ? 19.935 3.650 -4.591 1.00 80.88 259 ASP A CA 1
ATOM 2061 C C . ASP A 1 259 ? 20.257 2.162 -4.743 1.00 80.88 259 ASP A C 1
ATOM 2063 O O . ASP A 1 259 ? 21.172 1.634 -4.109 1.00 80.88 259 ASP A O 1
ATOM 2067 N N . PHE A 1 260 ? 19.555 1.476 -5.645 1.00 82.50 260 PHE A N 1
ATOM 2068 C CA . PHE A 1 260 ? 19.653 0.034 -5.828 1.00 82.50 260 PHE A CA 1
ATOM 2069 C C . PHE A 1 260 ? 19.630 -0.375 -7.309 1.00 82.50 260 PHE A C 1
ATOM 2071 O O . PHE A 1 260 ? 18.853 -1.265 -7.640 1.00 82.50 260 PHE A O 1
ATOM 2078 N N . PRO A 1 261 ? 20.461 0.200 -8.204 1.00 85.44 261 PRO A N 1
ATOM 2079 C CA . PRO A 1 261 ? 20.457 -0.214 -9.603 1.00 85.44 261 PRO A CA 1
ATOM 2080 C C . PRO A 1 261 ? 20.892 -1.676 -9.746 1.00 85.44 261 PRO A C 1
ATOM 2082 O O . PRO A 1 261 ? 21.783 -2.138 -9.025 1.00 85.44 261 PRO A O 1
ATOM 2085 N N . HIS A 1 262 ? 20.258 -2.402 -10.664 1.00 87.50 262 HIS A N 1
ATOM 2086 C CA . HIS A 1 262 ? 20.519 -3.817 -10.900 1.00 87.50 262 HIS A CA 1
ATOM 2087 C C . HIS A 1 262 ? 21.424 -4.022 -12.124 1.00 87.50 262 HIS A C 1
ATOM 2089 O O . HIS A 1 262 ? 21.244 -3.383 -13.159 1.00 87.50 262 HIS A O 1
ATOM 2095 N N . ILE A 1 263 ? 22.394 -4.939 -12.021 1.00 86.94 263 ILE A N 1
ATOM 2096 C CA . ILE A 1 263 ? 23.415 -5.160 -13.062 1.00 86.94 263 ILE A CA 1
ATOM 2097 C C . ILE A 1 263 ? 22.820 -5.601 -14.408 1.00 86.94 263 ILE A C 1
ATOM 2099 O O . ILE A 1 263 ? 23.363 -5.268 -15.458 1.00 86.94 263 ILE A O 1
ATOM 2103 N N . SER A 1 264 ? 21.671 -6.288 -14.388 1.00 86.94 264 SER A N 1
ATOM 2104 C CA . SER A 1 264 ? 20.947 -6.708 -15.602 1.00 86.94 264 SER A CA 1
ATOM 2105 C C . SER A 1 264 ? 20.584 -5.549 -16.525 1.00 86.94 264 SER A C 1
ATOM 2107 O O . SER A 1 264 ? 20.414 -5.755 -17.722 1.00 86.94 264 SER A O 1
ATOM 2109 N N . ASP A 1 265 ? 20.455 -4.343 -15.975 1.00 87.44 265 ASP A N 1
ATOM 2110 C CA . ASP A 1 265 ? 19.981 -3.180 -16.715 1.00 87.44 265 ASP A CA 1
ATOM 2111 C C . ASP A 1 265 ? 21.131 -2.328 -17.240 1.00 87.44 265 ASP A C 1
ATOM 2113 O O . ASP A 1 265 ? 20.882 -1.330 -17.910 1.00 87.44 265 ASP A O 1
ATOM 2117 N N . MET A 1 266 ? 22.386 -2.712 -16.975 1.00 89.75 266 MET A N 1
ATOM 2118 C CA . MET A 1 266 ? 23.572 -1.951 -17.372 1.00 89.75 266 MET A CA 1
ATOM 2119 C C . MET A 1 266 ? 23.547 -1.586 -18.858 1.00 89.75 266 MET A C 1
ATOM 2121 O O . MET A 1 266 ? 23.742 -0.423 -19.195 1.00 89.75 266 MET A O 1
ATOM 2125 N N . GLY A 1 267 ? 23.244 -2.546 -19.739 1.00 89.94 267 GLY A N 1
ATOM 2126 C CA . GLY A 1 267 ? 23.163 -2.286 -21.178 1.00 89.94 267 GLY A CA 1
ATOM 2127 C C . GLY A 1 267 ? 22.041 -1.313 -21.548 1.00 89.94 267 GLY A C 1
ATOM 2128 O O . GLY A 1 267 ? 22.235 -0.433 -22.378 1.00 89.94 267 GLY A O 1
ATOM 2129 N N . ALA A 1 268 ? 20.881 -1.419 -20.895 1.00 89.25 268 ALA A N 1
ATOM 2130 C CA . ALA A 1 268 ? 19.757 -0.525 -21.154 1.00 89.25 268 ALA A CA 1
ATOM 2131 C C . ALA A 1 268 ? 20.001 0.891 -20.599 1.00 89.25 268 ALA A C 1
ATOM 2133 O O . ALA A 1 268 ? 19.619 1.872 -21.227 1.00 89.25 268 ALA A O 1
ATOM 2134 N N . ILE A 1 269 ? 20.662 1.013 -19.445 1.00 91.69 269 ILE A N 1
ATOM 2135 C CA . ILE A 1 269 ? 21.042 2.298 -18.844 1.00 91.69 269 ILE A CA 1
ATOM 2136 C C . ILE A 1 269 ? 22.143 2.972 -19.670 1.00 91.69 269 ILE A C 1
ATOM 2138 O O . ILE A 1 269 ? 22.079 4.181 -19.872 1.00 91.69 269 ILE A O 1
ATOM 2142 N N . MET A 1 270 ? 23.112 2.205 -20.179 1.00 93.19 270 MET A N 1
ATOM 2143 C CA . MET A 1 270 ? 24.141 2.695 -21.100 1.00 93.19 270 MET A CA 1
ATOM 2144 C C . MET A 1 270 ? 23.503 3.265 -22.371 1.00 93.19 270 MET A C 1
ATOM 2146 O O . MET A 1 270 ? 23.735 4.426 -22.700 1.00 93.19 270 MET A O 1
ATOM 2150 N N . ASP A 1 271 ? 22.600 2.508 -22.998 1.00 92.75 271 ASP A N 1
ATOM 2151 C CA . ASP A 1 271 ? 21.839 2.956 -24.169 1.00 92.75 271 ASP A CA 1
ATOM 2152 C C . ASP A 1 271 ? 21.069 4.260 -23.894 1.00 92.75 271 ASP A C 1
ATOM 2154 O O . ASP A 1 271 ? 21.151 5.202 -24.678 1.00 92.75 271 ASP A O 1
ATOM 2158 N N . VAL A 1 272 ? 20.387 4.377 -22.747 1.00 92.25 272 VAL A N 1
ATOM 2159 C CA . VAL A 1 272 ? 19.712 5.627 -22.346 1.00 92.25 272 VAL A CA 1
ATOM 2160 C C . VAL A 1 272 ? 20.714 6.768 -22.137 1.00 92.25 272 VAL A C 1
ATOM 2162 O O . VAL A 1 272 ? 20.462 7.885 -22.582 1.00 92.25 272 VAL A O 1
ATOM 2165 N N . SER A 1 273 ? 21.857 6.517 -21.496 1.00 93.81 273 SER A N 1
ATOM 2166 C CA . SER A 1 273 ? 22.868 7.552 -21.234 1.00 93.81 273 SER A CA 1
ATOM 2167 C C . SER A 1 273 ? 23.480 8.138 -22.509 1.00 93.81 273 SER A C 1
ATOM 2169 O O . SER A 1 273 ? 23.797 9.326 -22.551 1.00 93.81 273 SER A O 1
ATOM 2171 N N . GLU A 1 274 ? 23.592 7.326 -23.561 1.00 94.50 274 GLU A N 1
ATOM 2172 C CA . GLU A 1 274 ? 24.196 7.715 -24.835 1.00 94.50 274 GLU A CA 1
ATOM 2173 C C . GLU A 1 274 ? 23.171 8.290 -25.819 1.00 94.50 274 GLU A C 1
ATOM 2175 O O . GLU A 1 274 ? 23.477 9.238 -26.544 1.00 94.50 274 GLU A O 1
ATOM 2180 N N . THR A 1 275 ? 21.955 7.731 -25.849 1.00 94.25 275 THR A N 1
ATOM 2181 C CA . THR A 1 275 ? 21.013 7.943 -26.960 1.00 94.25 275 THR A CA 1
ATOM 2182 C C . THR A 1 275 ? 19.727 8.680 -26.593 1.00 94.25 275 THR A C 1
ATOM 2184 O O . THR A 1 275 ? 19.012 9.105 -27.505 1.00 94.25 275 THR A O 1
ATOM 2187 N N . ASP A 1 276 ? 19.396 8.857 -25.305 1.00 95.00 276 ASP A N 1
ATOM 2188 C CA . ASP A 1 276 ? 18.145 9.532 -24.935 1.00 95.00 276 ASP A CA 1
ATOM 2189 C C . ASP A 1 276 ? 18.138 10.974 -25.455 1.00 95.00 276 ASP A C 1
ATOM 2191 O O . ASP A 1 276 ? 19.147 11.673 -25.393 1.00 95.00 276 ASP A O 1
ATOM 2195 N N . ALA A 1 277 ? 17.007 11.440 -25.985 1.00 93.94 277 ALA A N 1
ATOM 2196 C CA . ALA A 1 277 ? 16.903 12.782 -26.552 1.00 93.94 277 ALA A CA 1
ATOM 2197 C C . ALA A 1 277 ? 17.017 13.883 -25.479 1.00 93.94 277 ALA A C 1
ATOM 2199 O O . ALA A 1 277 ? 17.537 14.967 -25.756 1.00 93.94 277 ALA A O 1
ATOM 2200 N N . ASP A 1 278 ? 16.577 13.603 -24.251 1.00 96.75 278 ASP A N 1
ATOM 2201 C CA . ASP A 1 278 ? 16.567 14.564 -23.154 1.00 96.75 278 ASP A CA 1
ATOM 2202 C C . ASP A 1 278 ? 17.905 14.564 -22.395 1.00 96.75 278 ASP A C 1
ATOM 2204 O O . ASP A 1 278 ? 18.398 13.529 -21.943 1.00 96.75 278 ASP A O 1
ATOM 2208 N N . ALA A 1 279 ? 18.512 15.744 -22.252 1.00 96.06 279 ALA A N 1
ATOM 2209 C CA . ALA A 1 279 ? 19.832 15.882 -21.639 1.00 96.06 279 ALA A CA 1
ATOM 2210 C C . ALA A 1 279 ? 19.851 15.523 -20.147 1.00 96.06 279 ALA A C 1
ATOM 2212 O O . ALA A 1 279 ? 20.827 14.932 -19.685 1.00 96.06 279 ALA A O 1
ATOM 2213 N N . MET A 1 280 ? 18.781 15.833 -19.409 1.00 96.62 280 MET A N 1
ATOM 2214 C CA . MET A 1 280 ? 18.685 15.498 -17.988 1.00 96.62 280 MET A CA 1
ATOM 2215 C C . MET A 1 280 ? 18.509 13.991 -17.807 1.00 96.62 280 MET A C 1
ATOM 2217 O O . MET A 1 280 ? 19.077 13.410 -16.880 1.00 96.62 280 MET A O 1
ATOM 2221 N N . VAL A 1 281 ? 17.742 13.342 -18.694 1.00 96.50 281 VAL A N 1
ATOM 2222 C CA . VAL A 1 281 ? 17.602 11.877 -18.689 1.00 96.50 281 VAL A CA 1
ATOM 2223 C C . VAL A 1 281 ? 18.960 11.218 -18.927 1.00 96.50 281 VAL A C 1
ATOM 2225 O O . VAL A 1 281 ? 19.337 10.333 -18.155 1.00 96.50 281 VAL A O 1
ATOM 2228 N N . ARG A 1 282 ? 19.726 11.690 -19.924 1.00 96.19 282 ARG A N 1
ATOM 2229 C CA . ARG A 1 282 ? 21.090 11.199 -20.181 1.00 96.19 282 ARG A CA 1
ATOM 2230 C C . ARG A 1 282 ? 21.994 11.372 -18.965 1.00 96.19 282 ARG A C 1
ATOM 2232 O O . ARG A 1 282 ? 22.599 10.404 -18.518 1.00 96.19 282 ARG A O 1
ATOM 2239 N N . GLU A 1 283 ? 22.044 12.571 -18.385 1.00 96.38 283 GLU A N 1
ATOM 2240 C CA . GLU A 1 283 ? 22.861 12.860 -17.200 1.00 96.38 283 GLU A CA 1
ATOM 2241 C C . GLU A 1 283 ? 22.517 11.927 -16.031 1.00 96.38 283 GLU A C 1
ATOM 2243 O O . GLU A 1 283 ? 23.400 11.317 -15.419 1.00 96.38 283 GLU A O 1
ATOM 2248 N N . ARG A 1 284 ? 21.221 11.756 -15.745 1.00 96.12 284 ARG A N 1
ATOM 2249 C CA . ARG A 1 284 ? 20.765 10.881 -14.664 1.00 96.12 284 ARG A CA 1
ATOM 2250 C C . ARG A 1 284 ? 21.133 9.419 -14.919 1.00 96.12 284 ARG A C 1
ATOM 2252 O O . ARG A 1 284 ? 21.545 8.735 -13.979 1.00 96.12 284 ARG A O 1
ATOM 2259 N N . ALA A 1 285 ? 21.011 8.949 -16.160 1.00 95.00 285 ALA A N 1
ATOM 2260 C CA . ALA A 1 285 ? 21.424 7.606 -16.555 1.00 95.00 285 ALA A CA 1
ATOM 2261 C C . ALA A 1 285 ? 22.945 7.415 -16.421 1.00 95.00 285 ALA A C 1
ATOM 2263 O O . ALA A 1 285 ? 23.375 6.394 -15.889 1.00 95.00 285 ALA A O 1
ATOM 2264 N N . THR A 1 286 ? 23.757 8.414 -16.779 1.00 95.31 286 THR A N 1
ATOM 2265 C CA . THR A 1 286 ? 25.219 8.391 -16.597 1.00 95.31 286 THR A CA 1
ATOM 2266 C C . THR A 1 286 ? 25.614 8.275 -15.124 1.00 95.31 286 THR A C 1
ATOM 2268 O O . THR A 1 286 ? 26.462 7.456 -14.771 1.00 95.31 286 THR A O 1
ATOM 2271 N N . ILE A 1 287 ? 24.967 9.038 -14.234 1.00 94.06 287 ILE A N 1
ATOM 2272 C CA . ILE A 1 287 ? 25.186 8.928 -12.779 1.00 94.06 287 ILE A CA 1
ATOM 2273 C C . ILE A 1 287 ? 24.858 7.510 -12.297 1.00 94.06 287 ILE A C 1
ATOM 2275 O O . ILE A 1 287 ? 25.594 6.930 -11.495 1.00 94.06 287 ILE A O 1
ATOM 2279 N N . LEU A 1 288 ? 23.752 6.943 -12.782 1.00 92.50 288 LEU A N 1
ATOM 2280 C CA . LEU A 1 288 ? 23.324 5.595 -12.423 1.00 92.50 288 LEU A CA 1
ATOM 2281 C C . LEU A 1 288 ? 24.305 4.525 -12.920 1.00 92.50 288 LEU A C 1
ATOM 2283 O O . LEU A 1 288 ? 24.639 3.608 -12.168 1.00 92.50 288 LEU A O 1
ATOM 2287 N N . LEU A 1 289 ? 24.804 4.671 -14.149 1.00 92.44 289 LEU A N 1
ATOM 2288 C CA . LEU A 1 289 ? 25.818 3.799 -14.735 1.00 92.44 289 LEU A CA 1
ATOM 2289 C C . LEU A 1 289 ? 27.120 3.848 -13.927 1.00 92.44 289 LEU A C 1
ATOM 2291 O O . LEU A 1 289 ? 27.673 2.803 -13.598 1.00 92.44 289 LEU A O 1
ATOM 2295 N N . GLY A 1 290 ? 27.558 5.040 -13.509 1.00 91.56 290 GLY A N 1
ATOM 2296 C CA . GLY A 1 290 ? 28.709 5.199 -12.617 1.00 91.56 290 GLY A CA 1
ATOM 2297 C C . GLY A 1 290 ? 28.537 4.454 -11.287 1.00 91.56 290 GLY A C 1
ATOM 2298 O O . GLY A 1 290 ? 29.460 3.788 -10.827 1.00 91.56 290 GLY A O 1
ATOM 2299 N N . LYS A 1 291 ? 27.336 4.484 -10.687 1.00 89.44 291 LYS A N 1
ATOM 2300 C CA . LYS A 1 291 ? 27.037 3.694 -9.477 1.00 89.44 291 LYS A CA 1
ATOM 2301 C C . LYS A 1 291 ? 27.083 2.184 -9.724 1.00 89.44 291 LYS A C 1
ATOM 2303 O O . LYS A 1 291 ? 27.485 1.459 -8.821 1.00 89.44 291 LYS A O 1
ATOM 2308 N N . LEU A 1 292 ? 26.650 1.715 -10.895 1.00 88.50 292 LEU A N 1
ATOM 2309 C CA . LEU A 1 292 ? 26.713 0.298 -11.266 1.00 88.50 292 LEU A CA 1
ATOM 2310 C C . LEU A 1 292 ? 28.149 -0.181 -11.483 1.00 88.50 292 LEU A C 1
ATOM 2312 O O . LEU A 1 292 ? 28.475 -1.278 -11.056 1.00 88.50 292 LEU A O 1
ATOM 2316 N N . LEU A 1 293 ? 28.989 0.637 -12.121 1.00 86.69 293 LEU A N 1
ATOM 2317 C CA . LEU A 1 293 ? 30.391 0.308 -12.400 1.00 86.69 293 LEU A CA 1
ATOM 2318 C C . LEU A 1 293 ? 31.281 0.337 -11.147 1.00 86.69 293 LEU A C 1
ATOM 2320 O O . LEU A 1 293 ? 32.319 -0.312 -11.125 1.00 86.69 293 LEU A O 1
ATOM 2324 N N . ASN A 1 294 ? 30.877 1.080 -10.113 1.00 84.69 294 ASN A N 1
ATOM 2325 C CA . ASN A 1 294 ? 31.590 1.172 -8.834 1.00 84.69 294 ASN A CA 1
ATOM 2326 C C . ASN A 1 294 ? 31.202 0.077 -7.816 1.00 84.69 294 ASN A C 1
ATOM 2328 O O . ASN A 1 294 ? 31.695 0.115 -6.687 1.00 84.69 294 ASN A O 1
ATOM 2332 N N . ARG A 1 295 ? 30.287 -0.836 -8.164 1.00 74.69 295 ARG A N 1
ATOM 2333 C CA . ARG A 1 295 ? 29.879 -1.982 -7.331 1.00 74.69 295 ARG A CA 1
ATOM 2334 C C . ARG A 1 295 ? 30.663 -3.230 -7.702 1.00 74.69 295 ARG A C 1
ATOM 2336 O O . ARG A 1 295 ? 30.988 -3.979 -6.757 1.00 74.69 295 ARG A O 1
#

Sequence (295 aa):
MASRLFVWGAAFVVLAGQAWAQPSYLVPLLNEIERTNPASFYTVTFRLYERVGAGVYSPEDLRFLGTALLRRAEASPELLPVVLPLLGQMNVPETVSPIMTHARSSDQAVRTAAYQALGWMGDERALPLLTARSRQERPAASAEERFMIEYATRSIQLKARLRRMPAGDQFALVRNTLLTEPNWLVRGDIARMLSKRAGADVWTVLFDSYERWASTPQYVQMIGEVLGQRYRFDPTGYIAAVKRRPPETRLYALERISDFPHISDMGAIMDVSETDADAMVRERATILLGKLLNR

pLDDT: mean 85.62, std 13.28, range [37.78, 98.06]

Radius of gyration: 21.26 Å; Cα contacts (8 Å, |Δi|>4): 293; chains: 1; bounding box: 56×37×59 Å

Secondary structure (DSSP, 8-state):
-HHHHHHHHHHHHHHTT-----HHHHHHHHHHHHHH-HHHHHHHHHHHHHHHHHT-S-HHHHHHHHHHHHHHHHHSGGGHHHHHHHHHHHT-GGGHHHHHHHTT-SSHHHHHHHHHHHHHHT-GGGHHHHHHHHHH--TTS-HHHHHHHHHHHHHHHHHHHHHHS-HHHHHHHHHHHHHH-S-HHHHHHHHHHHHT---HHHHHHHHHHHHHTTT-HHHHHHHHHHHHHHHTT-HHHHHHHHTTS-HHHHHHHHHHTTTS--GGGHHHHHHHHHH-SSHHHHHHHHHHHHHHHT-

Nearest PDB structures (foldseek):
  4xl5-assembly1_C  TM=4.506E-01  e=1.492E-03  synthetic construct
  6hwp-assembly1_A  TM=4.027E-01  e=5.135E-04  synthetic construct
  4zv6-assembly1_A  TM=4.066E-01  e=2.599E-03  synthetic construct
  5dcq-assembly3_A  TM=5.369E-01  e=3.095E-01  synthetic construct
  7q4p-assembly1_A  TM=3.370E-01  e=2.723E-01  Homo sapiens

Foldseek 3Di:
DVVVVVLVVVVCCLLVVNDLDQLVSVLVSLVVCCVPPVVCNLVSLVSLLVCLLVVSDDLVSLLVNLVSLLVVCVVVVVCLLSSLLSNLSSLRVVCLVVLLVQCPDPDPSSVLSSLNSLLSNLDCVCQVVLVVVLVPDDPPDDPSNVLSSVSSNVSSVLVVVLVVDDPVCNVVSLLVCLLPPPRLVSNLSSLSVLLPDDDLVSLLSLLSSCVNPVVPVVNVVSSLVSLLSSCVVPVPSNLVNPLPPDPVSLLSSLVSCQVPHDLVCLVVLVCQLVPPPDPSSNVSSVSSNVVNVVD

Solvent-accessible surface area (backbone atoms only — not comparable to full-atom values): 16091 Å² total; per-residue (Å²): 111,71,68,57,56,50,48,52,49,49,49,49,32,58,74,67,71,75,56,89,73,53,55,84,59,46,55,62,46,52,54,51,38,44,76,75,38,56,75,52,43,56,58,51,52,53,55,46,50,57,42,52,73,71,58,77,61,52,76,66,46,39,43,54,46,40,55,54,51,51,58,48,22,73,75,39,64,90,40,31,48,64,47,36,36,45,39,12,73,58,53,38,77,83,48,52,66,60,37,57,54,38,50,65,45,91,49,63,61,37,21,39,18,18,28,47,10,48,18,60,51,26,54,69,85,49,50,66,57,45,54,52,49,66,73,64,57,54,96,81,59,50,74,64,50,53,50,28,42,52,36,19,50,52,31,17,52,50,47,51,49,47,75,73,43,60,79,84,58,39,55,61,53,50,54,50,44,44,68,65,52,84,52,51,66,41,28,40,53,48,47,53,67,48,39,81,49,86,59,74,66,52,47,46,51,55,49,54,34,45,67,76,41,62,91,37,65,75,37,49,54,47,50,44,52,32,52,42,59,26,36,78,78,42,50,65,56,49,56,64,58,33,71,85,48,58,67,70,58,37,41,55,54,54,60,54,35,60,90,66,69,60,80,88,37,48,68,61,38,49,48,37,33,75,64,46,89,47,67,67,46,13,52,54,26,45,56,46,49,51,58,57,76,73,106

Mean predicted aligned error: 7.55 Å